Protein AF-0000000085629899 (afdb_homodimer)

Solvent-accessible surface area (backbone atoms only — not comparable to full-atom values): 20876 Å² total; per-residue (Å²): 138,85,82,78,80,80,80,78,80,80,79,79,78,78,77,78,76,77,75,75,74,72,74,75,71,68,70,68,58,67,76,67,66,68,63,71,74,70,63,52,71,62,56,46,39,52,52,51,37,28,61,72,55,69,48,81,68,88,54,55,66,41,53,52,35,16,32,20,36,65,72,52,31,92,77,36,17,58,36,36,19,53,37,8,47,31,40,51,45,33,39,48,41,51,54,50,37,74,76,36,77,78,48,50,43,66,60,51,51,50,55,36,46,57,50,64,33,43,86,54,36,29,19,50,55,17,50,74,61,42,40,42,81,45,42,40,52,28,94,89,48,67,43,71,38,43,68,55,21,20,39,30,43,24,3,45,38,25,30,39,15,67,64,73,72,30,57,55,58,20,25,52,43,47,50,50,51,55,52,68,65,22,70,75,59,52,61,69,74,96,136,86,78,78,78,76,77,76,77,78,79,78,78,78,76,77,76,76,74,74,73,72,72,72,71,69,70,67,57,67,74,66,66,67,63,72,73,70,61,52,70,62,56,46,37,53,52,53,38,29,62,72,56,70,50,83,67,88,52,56,64,42,54,52,35,17,33,19,35,64,72,52,32,91,77,37,14,59,36,36,17,54,37,8,47,30,41,51,45,34,38,49,42,50,54,50,37,73,75,36,78,77,49,49,43,65,60,51,51,51,54,36,46,56,49,65,34,42,88,56,35,30,18,50,56,16,51,75,61,41,40,42,81,45,44,38,52,27,95,89,48,67,41,72,40,43,67,55,22,20,39,30,44,23,3,44,38,26,29,40,15,65,65,72,72,27,57,53,56,21,26,52,44,47,49,49,52,56,52,69,66,21,70,76,62,51,62,69,74,98

Secondary structure (DSSP, 8-state):
----------------------------------------HHHHHHHHHHHHHT---SSHHHHHHHTB-TTT-SS-SHHHHHHHHHHHHHHHHHHHHHH-TT--HHHHHHHHHHHH-IIIIIHHHHHHTTHHHH-B--TTS-TT-HHHHHHHHHHHHHHHHHHHT-HHHHHHHHHHHHHHHTTSSHHHH-/----------------------------------------HHHHHHHHHHHHHT---SSHHHHHHHTB-TTT-SS-SHHHHHHHHHHHHHHHHHHHHHH-TT--HHHHHHHHHHHH-IIIIIHHHHHHTTHHHH-B--TTS-TT-HHHHHHHHHHHHHHHHHHHT-HHHHHHHHHHHHHHHTTSSHHHH-

Structure (mmCIF, N/CA/C/O backbone):
data_AF-0000000085629899-model_v1
#
loop_
_entity.id
_entity.type
_entity.pdbx_description
1 polymer 'RNase III domain-containing protein'
#
loop_
_atom_site.group_PDB
_atom_site.id
_atom_site.type_symbol
_atom_site.label_atom_id
_atom_site.label_alt_id
_atom_site.label_comp_id
_atom_site.label_asym_id
_atom_site.label_entity_id
_atom_site.label_seq_id
_atom_site.pdbx_PDB_ins_code
_atom_site.Cartn_x
_atom_site.Cartn_y
_atom_site.Cartn_z
_atom_site.occupancy
_atom_site.B_iso_or_equiv
_atom_site.auth_seq_id
_atom_site.auth_comp_id
_atom_site.auth_asym_id
_atom_site.auth_atom_id
_atom_site.pdbx_PDB_model_num
ATOM 1 N N . MET A 1 1 ? -44.938 127.75 16.453 1 28.94 1 MET A N 1
ATOM 2 C CA . MET A 1 1 ? -44.156 126.75 17.078 1 28.94 1 MET A CA 1
ATOM 3 C C . MET A 1 1 ? -44.531 125.375 16.516 1 28.94 1 MET A C 1
ATOM 5 O O . MET A 1 1 ? -45.562 124.75 16.906 1 28.94 1 MET A O 1
ATOM 9 N N . ALA A 1 2 ? -44.375 125.188 15.125 1 34 2 ALA A N 1
ATOM 10 C CA . ALA A 1 2 ? -44.688 124.188 14.125 1 34 2 ALA A CA 1
ATOM 11 C C . ALA A 1 2 ? -43.938 122.875 14.398 1 34 2 ALA A C 1
ATOM 13 O O . ALA A 1 2 ? -42.688 122.875 14.445 1 34 2 ALA A O 1
ATOM 14 N N . SER A 1 3 ? -44.531 121.938 15.188 1 32.75 3 SER A N 1
ATOM 15 C CA . SER A 1 3 ? -44.156 120.625 15.734 1 32.75 3 SER A CA 1
ATOM 16 C C . SER A 1 3 ? -43.875 119.625 14.625 1 32.75 3 SER A C 1
ATOM 18 O O . SER A 1 3 ? -44.812 119.25 13.906 1 32.75 3 SER A O 1
ATOM 20 N N . ARG A 1 4 ? -42.719 119.688 13.867 1 34.88 4 ARG A N 1
ATOM 21 C CA . ARG A 1 4 ? -42.25 118.875 12.758 1 34.88 4 ARG A CA 1
ATOM 22 C C . ARG A 1 4 ? -42.062 117.438 13.195 1 34.88 4 ARG A C 1
ATOM 24 O O . ARG A 1 4 ? -41.25 117.125 14.07 1 34.88 4 ARG A O 1
ATOM 31 N N . CYS A 1 5 ? -43.188 116.625 13.281 1 34.66 5 CYS A N 1
ATOM 32 C CA . CYS A 1 5 ? -43.25 115.188 13.625 1 34.66 5 CYS A CA 1
ATOM 33 C C . CYS A 1 5 ? -42.344 114.375 12.695 1 34.66 5 CYS A C 1
ATOM 35 O O . CYS A 1 5 ? -42.531 114.438 11.477 1 34.66 5 CYS A O 1
ATOM 37 N N . PHE A 1 6 ? -41.062 114.125 13.055 1 33.34 6 PHE A N 1
ATOM 38 C CA . PHE A 1 6 ? -40 113.312 12.438 1 33.34 6 PHE A CA 1
ATOM 39 C C . PHE A 1 6 ? -40.438 111.875 12.258 1 33.34 6 PHE A C 1
ATOM 41 O O . PHE A 1 6 ? -40.812 111.188 13.227 1 33.34 6 PHE A O 1
ATOM 48 N N . PHE A 1 7 ? -41.094 111.438 11.117 1 33.59 7 PHE A N 1
ATOM 49 C CA . PHE A 1 7 ? -41.531 110.125 10.688 1 33.59 7 PHE A CA 1
ATOM 50 C C . PHE A 1 7 ? -40.344 109.188 10.562 1 33.59 7 PHE A C 1
ATOM 52 O O . PHE A 1 7 ? -39.438 109.438 9.758 1 33.59 7 PHE A O 1
ATOM 59 N N . PHE A 1 8 ? -39.75 108.625 11.695 1 32.91 8 PHE A N 1
ATOM 60 C CA . PHE A 1 8 ? -38.656 107.688 11.695 1 32.91 8 PHE A CA 1
ATOM 61 C C . PHE A 1 8 ? -39.031 106.375 10.969 1 32.91 8 PHE A C 1
ATOM 63 O O . PHE A 1 8 ? -40 105.75 11.328 1 32.91 8 PHE A O 1
ATOM 70 N N . ILE A 1 9 ? -38.875 106.25 9.625 1 32.91 9 ILE A N 1
ATOM 71 C CA . ILE A 1 9 ? -39.062 105.125 8.766 1 32.91 9 ILE A CA 1
ATOM 72 C C . ILE A 1 9 ? -38.125 104 9.203 1 32.91 9 ILE A C 1
ATOM 74 O O . ILE A 1 9 ? -36.906 104.125 9.172 1 32.91 9 ILE A O 1
ATOM 78 N N . ALA A 1 10 ? -38.469 103.188 10.281 1 31.7 10 ALA A N 1
ATOM 79 C CA . ALA A 1 10 ? -37.688 102 10.766 1 31.7 10 ALA A CA 1
ATOM 80 C C . ALA A 1 10 ? -37.562 100.938 9.68 1 31.7 10 ALA A C 1
ATOM 82 O O . ALA A 1 10 ? -38.594 100.5 9.156 1 31.7 10 ALA A O 1
ATOM 83 N N . LEU A 1 11 ? -36.5 101 8.812 1 32.91 11 LEU A N 1
ATOM 84 C CA . LEU A 1 11 ? -36.094 100 7.797 1 32.91 11 LEU A CA 1
ATOM 85 C C . LEU A 1 11 ? -35.875 98.625 8.406 1 32.91 11 LEU A C 1
ATOM 87 O O . LEU A 1 11 ? -35.031 98.5 9.281 1 32.91 11 LEU A O 1
ATOM 91 N N . PHE A 1 12 ? -36.906 97.75 8.648 1 35.5 12 PHE A N 1
ATOM 92 C CA . PHE A 1 12 ? -36.875 96.375 9.133 1 35.5 12 PHE A CA 1
ATOM 93 C C . PHE A 1 12 ? -36.062 95.5 8.18 1 35.5 12 PHE A C 1
ATOM 95 O O . PHE A 1 12 ? -36.406 95.375 7.016 1 35.5 12 PHE A O 1
ATOM 102 N N . ILE A 1 13 ? -34.688 95.562 8.195 1 33.03 13 ILE A N 1
ATOM 103 C CA . ILE A 1 13 ? -33.812 94.688 7.434 1 33.03 13 ILE A CA 1
ATOM 104 C C . ILE A 1 13 ? -34.062 93.188 7.789 1 33.03 13 ILE A C 1
ATOM 106 O O . ILE A 1 13 ? -33.969 92.812 8.953 1 33.03 13 ILE A O 1
ATOM 110 N N . THR A 1 14 ? -35.031 92.5 7.117 1 36.75 14 THR A N 1
ATOM 111 C CA . THR A 1 14 ? -35.344 91.062 7.227 1 36.75 14 THR A CA 1
ATOM 112 C C . THR A 1 14 ? -34.094 90.25 6.902 1 36.75 14 THR A C 1
ATOM 114 O O . THR A 1 14 ? -33.562 90.312 5.801 1 36.75 14 THR A O 1
ATOM 117 N N . LEU A 1 15 ? -33.156 90.062 7.836 1 33.06 15 LEU A N 1
ATOM 118 C CA . LEU A 1 15 ? -32 89.125 7.688 1 33.06 15 LEU A CA 1
ATOM 119 C C . LEU A 1 15 ? -32.469 87.688 7.359 1 33.06 15 LEU A C 1
ATOM 121 O O . LEU A 1 15 ? -33.188 87.125 8.148 1 33.06 15 LEU A O 1
ATOM 125 N N . VAL A 1 16 ? -32.75 87.375 6.074 1 36.38 16 VAL A N 1
ATOM 126 C CA . VAL A 1 16 ? -33 86 5.605 1 36.38 16 VAL A CA 1
ATOM 127 C C . VAL A 1 16 ? -31.844 85.125 5.969 1 36.38 16 VAL A C 1
ATOM 129 O O . VAL A 1 16 ? -30.719 85.312 5.496 1 36.38 16 VAL A O 1
ATOM 132 N N . VAL A 1 17 ? -31.703 84.625 7.188 1 36.5 17 VAL A N 1
ATOM 133 C CA . VAL A 1 17 ? -30.734 83.562 7.57 1 36.5 17 VAL A CA 1
ATOM 134 C C . VAL A 1 17 ? -30.938 82.312 6.711 1 36.5 17 VAL A C 1
ATOM 136 O O . VAL A 1 17 ? -32.031 81.75 6.727 1 36.5 17 VAL A O 1
ATOM 139 N N . PHE A 1 18 ? -30.391 82.312 5.457 1 37.03 18 PHE A N 1
ATOM 140 C CA . PHE A 1 18 ? -30.281 81.062 4.695 1 37.03 18 PHE A CA 1
ATOM 141 C C . PHE A 1 18 ? -29.594 80 5.523 1 37.03 18 PHE A C 1
ATOM 143 O O . PHE A 1 18 ? -28.438 80.125 5.906 1 37.03 18 PHE A O 1
ATOM 150 N N . SER A 1 19 ? -30.312 79.25 6.43 1 35.75 19 SER A N 1
ATOM 151 C CA . SER A 1 19 ? -29.812 78.062 7.043 1 35.75 19 SER A CA 1
ATOM 152 C C . SER A 1 19 ? -29.406 77 5.984 1 35.75 19 SER A C 1
ATOM 154 O O . SER A 1 19 ? -30.234 76.562 5.188 1 35.75 19 SER A O 1
ATOM 156 N N . SER A 1 20 ? -28.266 77.188 5.301 1 37.03 20 SER A N 1
ATOM 157 C CA . SER A 1 20 ? -27.703 76.062 4.535 1 37.03 20 SER A CA 1
ATOM 158 C C . SER A 1 20 ? -27.656 74.812 5.359 1 37.03 20 SER A C 1
ATOM 160 O O . SER A 1 20 ? -27 74.75 6.402 1 37.03 20 SER A O 1
ATOM 162 N N . SER A 1 21 ? -28.797 74.062 5.473 1 37.06 21 SER A N 1
ATOM 163 C CA . SER A 1 21 ? -28.75 72.688 5.945 1 37.06 21 SER A CA 1
ATOM 164 C C . SER A 1 21 ? -27.688 71.875 5.207 1 37.06 21 SER A C 1
ATOM 166 O O . SER A 1 21 ? -27.797 71.625 3.998 1 37.06 21 SER A O 1
ATOM 168 N N . GLN A 1 22 ? -26.422 72.125 5.473 1 36.84 22 GLN A N 1
ATOM 169 C CA . GLN A 1 22 ? -25.438 71.125 5.012 1 36.84 22 GLN A CA 1
ATOM 170 C C . GLN A 1 22 ? -25.875 69.75 5.336 1 36.84 22 GLN A C 1
ATOM 172 O O . GLN A 1 22 ? -26.141 69.438 6.496 1 36.84 22 GLN A O 1
ATOM 177 N N . GLN A 1 23 ? -26.766 69.125 4.465 1 37.94 23 GLN A N 1
ATOM 178 C CA . GLN A 1 23 ? -26.969 67.688 4.539 1 37.94 23 GLN A CA 1
ATOM 179 C C . GLN A 1 23 ? -25.641 67 4.699 1 37.94 23 GLN A C 1
ATOM 181 O O . GLN A 1 23 ? -24.75 67.125 3.871 1 37.94 23 GLN A O 1
ATOM 186 N N . VAL A 1 24 ? -25.078 66.938 5.898 1 38.44 24 VAL A N 1
ATOM 187 C CA . VAL A 1 24 ? -24.016 65.938 6.152 1 38.44 24 VAL A CA 1
ATOM 188 C C . VAL A 1 24 ? -24.391 64.625 5.496 1 38.44 24 VAL A C 1
ATOM 190 O O . VAL A 1 24 ? -25.344 63.969 5.902 1 38.44 24 VAL A O 1
ATOM 193 N N . THR A 1 25 ? -24.422 64.562 4.121 1 38.5 25 THR A N 1
ATOM 194 C CA . THR A 1 25 ? -24.406 63.219 3.584 1 38.5 25 THR A CA 1
ATOM 195 C C . THR A 1 25 ? -23.375 62.375 4.309 1 38.5 25 THR A C 1
ATOM 197 O O . THR A 1 25 ? -22.172 62.562 4.145 1 38.5 25 THR A O 1
ATOM 200 N N . ALA A 1 26 ? -23.578 62.156 5.641 1 39.25 26 ALA A N 1
ATOM 201 C CA . ALA A 1 26 ? -22.781 61.031 6.156 1 39.25 26 ALA A CA 1
ATOM 202 C C . ALA A 1 26 ? -22.688 59.906 5.133 1 39.25 26 ALA A C 1
ATOM 204 O O . ALA A 1 26 ? -23.688 59.25 4.824 1 39.25 26 ALA A O 1
ATOM 205 N N . ALA A 1 27 ? -21.875 60.156 4.098 1 39.09 27 ALA A N 1
ATOM 206 C CA . ALA A 1 27 ? -21.469 58.969 3.324 1 39.09 27 ALA A CA 1
ATOM 207 C C . ALA A 1 27 ? -21.281 57.75 4.227 1 39.09 27 ALA A C 1
ATOM 209 O O . ALA A 1 27 ? -20.391 57.75 5.074 1 39.09 27 ALA A O 1
ATOM 210 N N . HIS A 1 28 ? -22.344 57.188 4.805 1 38.56 28 HIS A N 1
ATOM 211 C CA . HIS A 1 28 ? -22.125 55.812 5.227 1 38.56 28 HIS A CA 1
ATOM 212 C C . HIS A 1 28 ? -21.266 55.062 4.219 1 38.56 28 HIS A C 1
ATOM 214 O O . HIS A 1 28 ? -21.734 54.719 3.133 1 38.56 28 HIS A O 1
ATOM 220 N N . GLU A 1 29 ? -20.078 55.562 3.943 1 40.69 29 GLU A N 1
ATOM 221 C CA . GLU A 1 29 ? -19.328 54.531 3.238 1 40.69 29 GLU A CA 1
ATOM 222 C C . GLU A 1 29 ? -19.641 53.156 3.801 1 40.69 29 GLU A C 1
ATOM 224 O O . GLU A 1 29 ? -19.625 52.969 5.02 1 40.69 29 GLU A O 1
ATOM 229 N N . PRO A 1 30 ? -20.594 52.469 3.219 1 40.09 30 PRO A N 1
ATOM 230 C CA . PRO A 1 30 ? -20.578 51.125 3.738 1 40.09 30 PRO A CA 1
ATOM 231 C C . PRO A 1 30 ? -19.188 50.688 4.211 1 40.09 30 PRO A C 1
ATOM 233 O O . PRO A 1 30 ? -18.188 51 3.57 1 40.09 30 PRO A O 1
ATOM 236 N N . PHE A 1 31 ? -18.844 51 5.488 1 38.97 31 PHE A N 1
ATOM 237 C CA . PHE A 1 31 ? -17.781 50.094 5.918 1 38.97 31 PHE A CA 1
ATOM 238 C C . PHE A 1 31 ? -17.797 48.812 5.109 1 38.97 31 PHE A C 1
ATOM 240 O O . PHE A 1 31 ? -18.688 47.969 5.27 1 38.97 31 PHE A O 1
ATOM 247 N N . ASP A 1 32 ? -17.75 48.969 3.789 1 41.53 32 ASP A N 1
ATOM 248 C CA . ASP A 1 32 ? -17.344 47.719 3.127 1 41.53 32 ASP A CA 1
ATOM 249 C C . ASP A 1 32 ? -16.453 46.875 4.035 1 41.53 32 ASP A C 1
ATOM 251 O O . ASP A 1 32 ? -15.273 47.188 4.207 1 41.53 32 ASP A O 1
ATOM 255 N N . ARG A 1 33 ? -16.844 46.656 5.188 1 41.62 33 ARG A N 1
ATOM 256 C CA . ARG A 1 33 ? -16.281 45.469 5.828 1 41.62 33 ARG A CA 1
ATOM 257 C C . ARG A 1 33 ? -15.875 44.438 4.793 1 41.62 33 ARG A C 1
ATOM 259 O O . ARG A 1 33 ? -16.656 43.531 4.469 1 41.62 33 ARG A O 1
ATOM 266 N N . ARG A 1 34 ? -15.703 44.719 3.635 1 42.69 34 ARG A N 1
ATOM 267 C CA . ARG A 1 34 ? -14.789 43.719 3.072 1 42.69 34 ARG A CA 1
ATOM 268 C C . ARG A 1 34 ? -13.875 43.156 4.148 1 42.69 34 ARG A C 1
ATOM 270 O O . ARG A 1 34 ? -12.844 43.75 4.473 1 42.69 34 ARG A O 1
ATOM 277 N N . ILE A 1 35 ? -14.273 42.875 5.324 1 43.34 35 ILE A N 1
ATOM 278 C CA . ILE A 1 35 ? -13.617 41.875 6.16 1 43.34 35 ILE A CA 1
ATOM 279 C C . ILE A 1 35 ? -12.719 40.969 5.297 1 43.34 35 ILE A C 1
ATOM 281 O O . ILE A 1 35 ? -13.203 40.188 4.484 1 43.34 35 ILE A O 1
ATOM 285 N N . GLN A 1 36 ? -11.797 41.438 4.582 1 45.44 36 GLN A N 1
ATOM 286 C CA . GLN A 1 36 ? -10.695 40.531 4.223 1 45.44 36 GLN A CA 1
ATOM 287 C C . GLN A 1 36 ? -10.578 39.375 5.215 1 45.44 36 GLN A C 1
ATOM 289 O O . GLN A 1 36 ? -10.078 39.562 6.328 1 45.44 36 GLN A O 1
ATOM 294 N N . LEU A 1 37 ? -11.641 38.75 5.582 1 52.28 37 LEU A N 1
ATOM 295 C CA . LEU A 1 37 ? -11.586 37.531 6.391 1 52.28 37 LEU A CA 1
ATOM 296 C C . LEU A 1 37 ? -10.203 36.906 6.324 1 52.28 37 LEU A C 1
ATOM 298 O O . LEU A 1 37 ? -9.875 36.219 5.348 1 52.28 37 LEU A O 1
ATOM 302 N N . SER A 1 38 ? -9.148 37.531 6.742 1 64.31 38 SER A N 1
ATOM 303 C CA . SER A 1 38 ? -7.812 36.969 6.902 1 64.31 38 SER A CA 1
ATOM 304 C C . SER A 1 38 ? -7.871 35.562 7.469 1 64.31 38 SER A C 1
ATOM 306 O O . SER A 1 38 ? -8.508 35.344 8.5 1 64.31 38 SER A O 1
ATOM 308 N N . LEU A 1 39 ? -7.672 34.656 6.684 1 75.94 39 LEU A N 1
ATOM 309 C CA . LEU A 1 39 ? -7.621 33.25 7.125 1 75.94 39 LEU A CA 1
ATOM 310 C C . LEU A 1 39 ? -6.691 33.094 8.32 1 75.94 39 LEU A C 1
ATOM 312 O O . LEU A 1 39 ? -5.684 33.812 8.422 1 75.94 39 LEU A O 1
ATOM 316 N N . SER A 1 40 ? -7.125 32.438 9.305 1 89.62 40 SER A N 1
ATOM 317 C CA . SER A 1 40 ? -6.234 32.062 10.406 1 89.62 40 SER A CA 1
ATOM 318 C C . SER A 1 40 ? -4.898 31.547 9.883 1 89.62 40 SER A C 1
ATOM 320 O O . SER A 1 40 ? -4.812 31.078 8.742 1 89.62 40 SER A O 1
ATOM 322 N N . PRO A 1 41 ? -3.834 31.781 10.602 1 92.38 41 PRO A N 1
ATOM 323 C CA . PRO A 1 41 ? -2.529 31.266 10.172 1 92.38 41 PRO A CA 1
ATOM 324 C C . PRO A 1 41 ? -2.582 29.797 9.781 1 92.38 41 PRO A C 1
ATOM 326 O O . PRO A 1 41 ? -1.948 29.391 8.805 1 92.38 41 PRO A O 1
ATOM 329 N N . PHE A 1 42 ? -3.322 29.016 10.523 1 95.69 42 PHE A N 1
ATOM 330 C CA . PHE A 1 42 ? -3.445 27.609 10.195 1 95.69 42 PHE A CA 1
ATOM 331 C C . PHE A 1 42 ? -4.137 27.422 8.852 1 95.69 42 PHE A C 1
ATOM 333 O O . PHE A 1 42 ? -3.688 26.625 8.016 1 95.69 42 PHE A O 1
ATOM 340 N N . ALA A 1 43 ? -5.207 28.125 8.555 1 96.12 43 ALA A N 1
ATOM 341 C CA . ALA A 1 43 ? -5.934 28.047 7.289 1 96.12 43 ALA A CA 1
ATOM 342 C C . ALA A 1 43 ? -5.059 28.469 6.121 1 96.12 43 ALA A C 1
ATOM 344 O O . ALA A 1 43 ? -5.098 27.859 5.047 1 96.12 43 ALA A O 1
ATOM 345 N N . SER A 1 44 ? -4.285 29.469 6.406 1 96.81 44 SER A N 1
ATOM 346 C CA . SER A 1 44 ? -3.363 29.922 5.375 1 96.81 44 SER A CA 1
ATOM 347 C C . SER A 1 44 ? -2.281 28.891 5.102 1 96.81 44 SER A C 1
ATOM 349 O O . SER A 1 44 ? -1.86 28.719 3.955 1 96.81 44 SER A O 1
ATOM 351 N N . GLY A 1 45 ? -1.788 28.234 6.145 1 97.69 45 GLY A N 1
ATOM 352 C CA . GLY A 1 45 ? -0.827 27.156 5.996 1 97.69 45 GLY A CA 1
ATOM 353 C C . GLY A 1 45 ? -1.359 25.984 5.184 1 97.69 45 GLY A C 1
ATOM 354 O O . GLY A 1 45 ? -0.646 25.438 4.348 1 97.69 45 GLY A O 1
ATOM 355 N N . LEU A 1 46 ? -2.631 25.688 5.395 1 98.31 46 LEU A N 1
ATOM 356 C CA . LEU A 1 46 ? -3.25 24.609 4.641 1 98.31 46 LEU A CA 1
ATOM 357 C C . LEU A 1 46 ? -3.355 24.969 3.16 1 98.31 46 LEU A C 1
ATOM 359 O O . LEU A 1 46 ? -3.158 24.109 2.295 1 98.31 46 LEU A O 1
ATOM 363 N N . GLU A 1 47 ? -3.674 26.203 2.918 1 97.62 47 GLU A N 1
ATOM 364 C CA . GLU A 1 47 ? -3.748 26.672 1.535 1 97.62 47 GLU A CA 1
ATOM 365 C C . GLU A 1 47 ? -2.385 26.594 0.854 1 97.62 47 GLU A C 1
ATOM 367 O O . GLU A 1 47 ? -2.279 26.156 -0.29 1 97.62 47 GLU A O 1
ATOM 372 N N . ALA A 1 48 ? -1.394 27.031 1.545 1 97.12 48 ALA A N 1
ATOM 373 C CA . ALA A 1 48 ? -0.032 26.984 1.019 1 97.12 48 ALA A CA 1
ATOM 374 C C . ALA A 1 48 ? 0.385 25.547 0.716 1 97.12 48 ALA A C 1
ATOM 376 O O . ALA A 1 48 ? 1.025 25.281 -0.304 1 97.12 48 ALA A O 1
ATOM 377 N N . LEU A 1 49 ? -0.009 24.625 1.549 1 97.75 49 LEU A N 1
ATOM 378 C CA . LEU A 1 49 ? 0.326 23.219 1.35 1 97.75 49 LEU A CA 1
ATOM 379 C C . LEU A 1 49 ? -0.35 22.672 0.097 1 97.75 49 LEU A C 1
ATOM 381 O O . LEU A 1 49 ? 0.268 21.938 -0.675 1 97.75 49 LEU A O 1
ATOM 385 N N . GLN A 1 50 ? -1.618 22.984 -0.045 1 98.31 50 GLN A N 1
ATOM 386 C CA . GLN A 1 50 ? -2.336 22.531 -1.232 1 98.31 50 GLN A CA 1
ATOM 387 C C . GLN A 1 50 ? -1.64 23 -2.508 1 98.31 50 GLN A C 1
ATOM 389 O O . GLN A 1 50 ? -1.512 22.234 -3.467 1 98.31 50 GLN A O 1
ATOM 394 N N . ASN A 1 51 ? -1.148 24.219 -2.447 1 97 51 ASN A N 1
ATOM 395 C CA . ASN A 1 51 ? -0.434 24.766 -3.594 1 97 51 ASN A CA 1
ATOM 396 C C . ASN A 1 51 ? 0.891 24.047 -3.828 1 97 51 ASN A C 1
ATOM 398 O O . ASN A 1 51 ? 1.226 23.719 -4.965 1 97 51 ASN A O 1
ATOM 402 N N . GLN A 1 52 ? 1.628 23.797 -2.807 1 95.75 52 GLN A N 1
ATOM 403 C CA . GLN A 1 52 ? 2.934 23.156 -2.908 1 95.75 52 GLN A CA 1
ATOM 404 C C . GLN A 1 52 ? 2.799 21.703 -3.369 1 95.75 52 GLN A C 1
ATOM 406 O O . GLN A 1 52 ? 3.637 21.203 -4.121 1 95.75 52 GLN A O 1
ATOM 411 N N . ILE A 1 53 ? 1.79 21.031 -2.961 1 96.69 53 ILE A N 1
ATOM 412 C CA . ILE A 1 53 ? 1.549 19.625 -3.285 1 96.69 53 ILE A CA 1
ATOM 413 C C . ILE A 1 53 ? 0.958 19.516 -4.688 1 96.69 53 ILE A C 1
ATOM 415 O O . ILE A 1 53 ? 1.102 18.484 -5.352 1 96.69 53 ILE A O 1
ATOM 419 N N . GLY A 1 54 ? 0.29 20.562 -5.094 1 96.69 54 GLY A N 1
ATOM 420 C CA . GLY A 1 54 ? -0.379 20.547 -6.383 1 96.69 54 GLY A CA 1
ATOM 421 C C . GLY A 1 54 ? -1.691 19.797 -6.367 1 96.69 54 GLY A C 1
ATOM 422 O O . GLY A 1 54 ? -2.01 19.078 -7.316 1 96.69 54 GLY A O 1
ATOM 423 N N . TYR A 1 55 ? -2.365 19.859 -5.258 1 98.44 55 TYR A N 1
ATOM 424 C CA . TYR A 1 55 ? -3.648 19.188 -5.098 1 98.44 55 TYR A CA 1
ATOM 425 C C . TYR A 1 55 ? -4.613 20.031 -4.277 1 98.44 55 TYR A C 1
ATOM 427 O O . TYR A 1 55 ? -4.273 20.484 -3.186 1 98.44 55 TYR A O 1
ATOM 435 N N . SER A 1 56 ? -5.812 20.25 -4.75 1 98.5 56 SER A N 1
ATOM 436 C CA . SER A 1 56 ? -6.852 20.984 -4.035 1 98.5 56 SER A CA 1
ATOM 437 C C . SER A 1 56 ? -7.891 20.047 -3.449 1 98.5 56 SER A C 1
ATOM 439 O O . SER A 1 56 ? -8.602 19.359 -4.188 1 98.5 56 SER A O 1
ATOM 441 N N . PHE A 1 57 ? -8.008 20.109 -2.188 1 98.69 57 PHE A N 1
ATOM 442 C CA . PHE A 1 57 ? -8.914 19.203 -1.494 1 98.69 57 PHE A CA 1
ATOM 443 C C . PHE A 1 57 ? -10.359 19.641 -1.676 1 98.69 57 PHE A C 1
ATOM 445 O O . PHE A 1 57 ? -10.68 20.828 -1.537 1 98.69 57 PHE A O 1
ATOM 452 N N . GLN A 1 58 ? -11.203 18.672 -1.978 1 98.44 58 GLN A N 1
ATOM 453 C CA . GLN A 1 58 ? -12.641 18.906 -1.916 1 98.44 58 GLN A CA 1
ATOM 454 C C . GLN A 1 58 ? -13.117 19.062 -0.471 1 98.44 58 GLN A C 1
ATOM 456 O O . GLN A 1 58 ? -13.953 19.906 -0.169 1 98.44 58 GLN A O 1
ATOM 461 N N . LYS A 1 59 ? -12.602 18.219 0.406 1 98.12 59 LYS A N 1
ATOM 462 C CA . LYS A 1 59 ? -12.828 18.266 1.848 1 98.12 59 LYS A CA 1
ATOM 463 C C . LYS A 1 59 ? -11.555 18.656 2.594 1 98.12 59 LYS A C 1
ATOM 465 O O . LYS A 1 59 ? -10.812 17.781 3.051 1 98.12 59 LYS A O 1
ATOM 470 N N . VAL A 1 60 ? -11.453 19.906 2.83 1 98.25 60 VAL A N 1
ATOM 471 C CA . VAL A 1 60 ? -10.234 20.422 3.432 1 98.25 60 VAL A CA 1
ATOM 472 C C . VAL A 1 60 ? -10.055 19.828 4.828 1 98.25 60 VAL A C 1
ATOM 474 O O . VAL A 1 60 ? -8.93 19.766 5.348 1 98.25 60 VAL A O 1
ATOM 477 N N . GLY A 1 61 ? -11.148 19.328 5.434 1 98.38 61 GLY A N 1
ATOM 478 C CA . GLY A 1 61 ? -11.094 18.688 6.738 1 98.38 61 GLY A CA 1
ATOM 479 C C . GLY A 1 61 ? -10.141 17.5 6.785 1 98.38 61 GLY A C 1
ATOM 480 O O . GLY A 1 61 ? -9.555 17.203 7.828 1 98.38 61 GLY A O 1
ATOM 481 N N . LEU A 1 62 ? -10.008 16.812 5.641 1 98.81 62 LEU A N 1
ATOM 482 C CA . LEU A 1 62 ? -9.078 15.688 5.566 1 98.81 62 LEU A CA 1
ATOM 483 C C . LEU A 1 62 ? -7.637 16.172 5.676 1 98.81 62 LEU A C 1
ATOM 485 O O . LEU A 1 62 ? -6.812 15.523 6.332 1 98.81 62 LEU A O 1
ATOM 489 N N . LEU A 1 63 ? -7.336 17.297 5.012 1 98.88 63 LEU A N 1
ATOM 490 C CA . LEU A 1 63 ? -6 17.875 5.141 1 98.88 63 LEU A CA 1
ATOM 491 C C . LEU A 1 63 ? -5.762 18.391 6.555 1 98.88 63 LEU A C 1
ATOM 493 O O . LEU A 1 63 ? -4.664 18.25 7.094 1 98.88 63 LEU A O 1
ATOM 497 N N . ARG A 1 64 ? -6.777 18.984 7.145 1 98.69 64 ARG A N 1
ATOM 498 C CA . ARG A 1 64 ? -6.688 19.422 8.531 1 98.69 64 ARG A CA 1
ATOM 499 C C . ARG A 1 64 ? -6.344 18.25 9.453 1 98.69 64 ARG A C 1
ATOM 501 O O . ARG A 1 64 ? -5.484 18.375 10.328 1 98.69 64 ARG A O 1
ATOM 508 N N . LEU A 1 65 ? -7.043 17.141 9.227 1 98.81 65 LEU A N 1
ATOM 509 C CA . LEU A 1 65 ? -6.781 15.945 10.016 1 98.81 65 LEU A CA 1
ATOM 510 C C . LEU A 1 65 ? -5.355 15.453 9.805 1 98.81 65 LEU A C 1
ATOM 512 O O . LEU A 1 65 ? -4.668 15.094 10.766 1 98.81 65 LEU A O 1
ATOM 516 N N . ALA A 1 66 ? -4.898 15.453 8.586 1 98.88 66 ALA A N 1
ATOM 517 C CA . ALA A 1 66 ? -3.541 15.031 8.25 1 98.88 66 ALA A CA 1
ATOM 518 C C . ALA A 1 66 ? -2.506 15.906 8.953 1 98.88 66 ALA A C 1
ATOM 520 O O . ALA A 1 66 ? -1.407 15.445 9.266 1 98.88 66 ALA A O 1
ATOM 521 N N . MET A 1 67 ? -2.883 17.141 9.227 1 98.88 67 MET A N 1
ATOM 522 C CA . MET A 1 67 ? -1.97 18.094 9.836 1 98.88 67 MET A CA 1
ATOM 523 C C . MET A 1 67 ? -2.219 18.203 11.336 1 98.88 67 MET A C 1
ATOM 525 O O . MET A 1 67 ? -1.891 19.234 11.953 1 98.88 67 MET A O 1
ATOM 529 N N . THR A 1 68 ? -2.744 17.203 11.867 1 98.88 68 THR A N 1
ATOM 530 C CA . THR A 1 68 ? -2.994 17.203 13.305 1 98.88 68 THR A CA 1
ATOM 531 C C . THR A 1 68 ? -2.275 16.031 13.977 1 98.88 68 THR A C 1
ATOM 533 O O . THR A 1 68 ? -2.625 14.875 13.75 1 98.88 68 THR A O 1
ATOM 536 N N . HIS A 1 69 ? -1.289 16.328 14.742 1 98.75 69 HIS A N 1
ATOM 537 C CA . HIS A 1 69 ? -0.514 15.328 15.469 1 98.75 69 HIS A CA 1
ATOM 538 C C . HIS A 1 69 ? -1.249 14.852 16.719 1 98.75 69 HIS A C 1
ATOM 540 O O . HIS A 1 69 ? -2.061 15.594 17.281 1 98.75 69 HIS A O 1
ATOM 546 N N . SER A 1 70 ? -0.888 13.688 17.156 1 98.25 70 SER A N 1
ATOM 547 C CA . SER A 1 70 ? -1.58 13.07 18.297 1 98.25 70 SER A CA 1
ATOM 548 C C . SER A 1 70 ? -1.319 13.844 19.578 1 98.25 70 SER A C 1
ATOM 550 O O . SER A 1 70 ? -2.094 13.742 20.531 1 98.25 70 SER A O 1
ATOM 552 N N . SER A 1 71 ? -0.232 14.609 19.719 1 98.44 71 SER A N 1
ATOM 553 C CA . SER A 1 71 ? 0.028 15.43 20.891 1 98.44 71 SER A CA 1
ATOM 554 C C . SER A 1 71 ? -0.972 16.578 21 1 98.44 71 SER A C 1
ATOM 556 O O . SER A 1 71 ? -1.145 17.172 22.062 1 98.44 71 SER A O 1
ATOM 558 N N . TYR A 1 72 ? -1.577 16.938 19.875 1 98.44 72 TYR A N 1
ATOM 559 C CA . TYR A 1 72 ? -2.486 18.078 19.812 1 98.44 72 TYR A CA 1
ATOM 560 C C . TYR A 1 72 ? -3.92 17.656 20.109 1 98.44 72 TYR A C 1
ATOM 562 O O . TYR A 1 72 ? -4.664 18.375 20.781 1 98.44 72 TYR A O 1
ATOM 570 N N . SER A 1 73 ? -4.297 16.516 19.578 1 97.69 73 SER A N 1
ATOM 571 C CA . SER A 1 73 ? -5.684 16.078 19.688 1 97.69 73 SER A CA 1
ATOM 572 C C . SER A 1 73 ? -5.785 14.555 19.656 1 97.69 73 SER A C 1
ATOM 574 O O . SER A 1 73 ? -4.93 13.883 19.062 1 97.69 73 SER A O 1
ATOM 576 N N . LEU A 1 74 ? -6.918 14.023 20.188 1 95.88 74 LEU A N 1
ATOM 577 C CA . LEU A 1 74 ? -7.219 12.602 20.078 1 95.88 74 LEU A CA 1
ATOM 578 C C . LEU A 1 74 ? -7.566 12.234 18.641 1 95.88 74 LEU A C 1
ATOM 580 O O . LEU A 1 74 ? -7.223 11.148 18.172 1 95.88 74 LEU A O 1
ATOM 584 N N . GLU A 1 75 ? -8.344 13.133 18.062 1 96.75 75 GLU A N 1
ATOM 585 C CA . GLU A 1 75 ? -8.547 13.008 16.625 1 96.75 75 GLU A CA 1
ATOM 586 C C . GLU A 1 75 ? -7.328 13.5 15.852 1 96.75 75 GLU A C 1
ATOM 588 O O . GLU A 1 75 ? -7.074 14.703 15.789 1 96.75 75 GLU A O 1
ATOM 593 N N . ASN A 1 76 ? -6.562 12.594 15.359 1 98.69 76 ASN A N 1
ATOM 594 C CA . ASN A 1 76 ? -5.25 12.938 14.828 1 98.69 76 ASN A CA 1
ATOM 595 C C . ASN A 1 76 ? -4.93 12.148 13.562 1 98.69 76 ASN A C 1
ATOM 597 O O . ASN A 1 76 ? -5.773 11.406 13.062 1 98.69 76 ASN A O 1
ATOM 601 N N . ASN A 1 77 ? -3.701 12.266 13.086 1 98.75 77 ASN A N 1
ATOM 602 C CA . ASN A 1 77 ? -3.383 11.805 11.742 1 98.75 77 ASN A CA 1
ATOM 603 C C . ASN A 1 77 ? -2.742 10.422 11.758 1 98.75 77 ASN A C 1
ATOM 605 O O . ASN A 1 77 ? -2.273 9.938 10.719 1 98.75 77 ASN A O 1
ATOM 609 N N . ASN A 1 78 ? -2.787 9.688 12.844 1 98.75 78 ASN A N 1
ATOM 610 C CA . ASN A 1 78 ? -2.027 8.453 12.953 1 98.75 78 ASN A CA 1
ATOM 611 C C . ASN A 1 78 ? -2.566 7.375 12.016 1 98.75 78 ASN A C 1
ATOM 613 O O . ASN A 1 78 ? -1.795 6.691 11.344 1 98.75 78 ASN A O 1
ATOM 617 N N . ALA A 1 79 ? -3.852 7.234 11.977 1 98.81 79 ALA A N 1
ATOM 618 C CA . ALA A 1 79 ? -4.434 6.223 11.094 1 98.81 79 ALA A CA 1
ATOM 619 C C . ALA A 1 79 ? -4.211 6.578 9.625 1 98.81 79 ALA A C 1
ATOM 621 O O . ALA A 1 79 ? -3.885 5.711 8.812 1 98.81 79 ALA A O 1
ATOM 622 N N . LEU A 1 80 ? -4.359 7.824 9.305 1 98.88 80 LEU A N 1
ATOM 623 C CA . LEU A 1 80 ? -4.07 8.273 7.945 1 98.88 80 LEU A 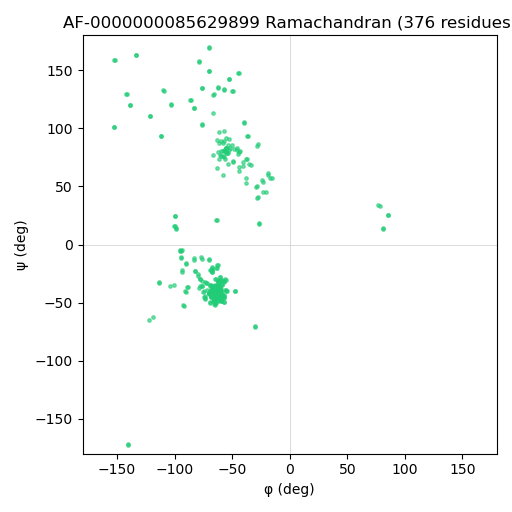CA 1
ATOM 624 C C . LEU A 1 80 ? -2.611 8.016 7.586 1 98.88 80 LEU A C 1
ATOM 626 O O . LEU A 1 80 ? -2.301 7.648 6.453 1 98.88 80 LEU A O 1
ATOM 630 N N . SER A 1 81 ? -1.743 8.234 8.562 1 98.62 81 SER A N 1
ATOM 631 C CA . SER A 1 81 ? -0.319 8.016 8.328 1 98.62 81 SER A CA 1
ATOM 632 C C . SER A 1 81 ? -0.036 6.57 7.949 1 98.62 81 SER A C 1
ATOM 634 O O . SER A 1 81 ? 0.819 6.301 7.102 1 98.62 81 SER A O 1
ATOM 636 N N . ILE A 1 82 ? -0.745 5.684 8.516 1 98.56 82 ILE A N 1
ATOM 637 C CA . ILE A 1 82 ? -0.591 4.273 8.18 1 98.56 82 ILE A CA 1
ATOM 638 C C . ILE A 1 82 ? -0.98 4.035 6.727 1 98.56 82 ILE A C 1
ATOM 640 O O . ILE A 1 82 ? -0.214 3.447 5.961 1 98.56 82 ILE A O 1
ATOM 644 N N . LEU A 1 83 ? -2.156 4.527 6.367 1 98.69 83 LEU A N 1
ATOM 645 C CA . LEU A 1 83 ? -2.574 4.391 4.977 1 98.69 83 LEU A CA 1
ATOM 646 C C . LEU A 1 83 ? -1.592 5.094 4.047 1 98.69 83 LEU A C 1
ATOM 648 O O . LEU A 1 83 ? -1.254 4.57 2.982 1 98.69 83 LEU A O 1
ATOM 652 N N . GLY A 1 84 ? -1.146 6.223 4.441 1 98.56 84 GLY A N 1
ATOM 653 C CA . GLY A 1 84 ? -0.226 6.988 3.613 1 98.56 84 GLY A CA 1
ATOM 654 C C . GLY A 1 84 ? 1.082 6.266 3.354 1 98.56 84 GLY A C 1
ATOM 655 O O . GLY A 1 84 ? 1.64 6.355 2.256 1 98.56 84 GLY A O 1
ATOM 656 N N . ALA A 1 85 ? 1.563 5.594 4.367 1 97.62 85 ALA A N 1
ATOM 657 C CA . ALA A 1 85 ? 2.771 4.793 4.18 1 97.62 85 ALA A CA 1
ATOM 658 C C . ALA A 1 85 ? 2.557 3.713 3.125 1 97.62 85 ALA A C 1
ATOM 660 O O . ALA A 1 85 ? 3.412 3.5 2.264 1 97.62 85 ALA A O 1
ATOM 661 N N . ASN A 1 86 ? 1.434 3.111 3.201 1 98.12 86 ASN A N 1
ATOM 662 C CA . ASN A 1 86 ? 1.104 2.094 2.209 1 98.12 86 ASN A CA 1
ATOM 663 C C . ASN A 1 86 ? 1.001 2.689 0.808 1 98.12 86 ASN A C 1
ATOM 665 O O . ASN A 1 86 ? 1.477 2.094 -0.16 1 98.12 86 ASN A O 1
ATOM 669 N N . VAL A 1 87 ? 0.383 3.832 0.715 1 98.44 87 VAL A N 1
ATOM 670 C CA . VAL A 1 87 ? 0.22 4.504 -0.568 1 98.44 87 VAL A CA 1
ATOM 671 C C . VAL A 1 87 ? 1.59 4.801 -1.176 1 98.44 87 VAL A C 1
ATOM 673 O O . VAL A 1 87 ? 1.821 4.539 -2.357 1 98.44 87 VAL A O 1
ATOM 676 N N . ILE A 1 88 ? 2.469 5.285 -0.381 1 97.31 88 ILE A N 1
ATOM 677 C CA . ILE A 1 88 ? 3.807 5.648 -0.835 1 97.31 88 ILE A CA 1
ATOM 678 C C . ILE A 1 88 ? 4.566 4.398 -1.271 1 97.31 88 ILE A C 1
ATOM 680 O O . ILE A 1 88 ? 5.121 4.355 -2.369 1 97.31 88 ILE A O 1
ATOM 684 N N . ASP A 1 89 ? 4.535 3.377 -0.462 1 98 89 ASP A N 1
ATOM 685 C CA . ASP A 1 89 ? 5.219 2.129 -0.79 1 98 89 ASP A CA 1
ATOM 686 C C . ASP A 1 89 ? 4.684 1.533 -2.09 1 98 89 ASP A C 1
ATOM 688 O O . ASP A 1 89 ? 5.453 1.054 -2.924 1 98 89 ASP A O 1
ATOM 692 N N . THR A 1 90 ? 3.412 1.61 -2.23 1 98.56 90 THR A N 1
ATOM 693 C CA . THR A 1 90 ? 2.76 1.071 -3.42 1 98.56 90 THR A CA 1
ATOM 694 C C . THR A 1 90 ? 3.182 1.845 -4.664 1 98.56 90 THR A C 1
ATOM 696 O O . THR A 1 90 ? 3.514 1.247 -5.691 1 98.56 90 THR A O 1
ATOM 699 N N . ALA A 1 91 ? 3.182 3.129 -4.555 1 97.69 91 ALA A N 1
ATOM 700 C CA . ALA A 1 91 ? 3.543 3.969 -5.691 1 97.69 91 ALA A CA 1
ATOM 701 C C . ALA A 1 91 ? 4.977 3.699 -6.141 1 97.69 91 ALA A C 1
ATOM 703 O O . ALA A 1 91 ? 5.25 3.588 -7.336 1 97.69 91 ALA A O 1
ATOM 704 N N . VAL A 1 92 ? 5.855 3.588 -5.203 1 97.25 92 VAL A N 1
ATOM 705 C CA . VAL A 1 92 ? 7.258 3.328 -5.508 1 97.25 92 VAL A CA 1
ATOM 706 C C . VAL A 1 92 ? 7.402 1.947 -6.145 1 97.25 92 VAL A C 1
ATOM 708 O O . VAL A 1 92 ? 8.117 1.784 -7.133 1 97.25 92 VAL A O 1
ATOM 711 N N . ALA A 1 93 ? 6.742 0.979 -5.594 1 98.62 93 ALA A N 1
ATOM 712 C CA . ALA A 1 93 ? 6.805 -0.384 -6.117 1 98.62 93 ALA A CA 1
ATOM 713 C C . ALA A 1 93 ? 6.266 -0.451 -7.543 1 98.62 93 ALA A C 1
ATOM 715 O O . ALA A 1 93 ? 6.883 -1.067 -8.414 1 98.62 93 ALA A O 1
ATOM 716 N N . VAL A 1 94 ? 5.125 0.187 -7.762 1 98.62 94 VAL A N 1
ATOM 717 C CA . VAL A 1 94 ? 4.52 0.199 -9.086 1 98.62 94 VAL A CA 1
ATOM 718 C C . VAL A 1 94 ? 5.48 0.833 -10.094 1 98.62 94 VAL A C 1
ATOM 720 O O . VAL A 1 94 ? 5.711 0.285 -11.172 1 98.62 94 VAL A O 1
ATOM 723 N N . GLN A 1 95 ? 5.996 1.921 -9.711 1 97.44 95 GLN A N 1
ATOM 724 C CA . GLN A 1 95 ? 6.926 2.611 -10.602 1 97.44 95 GLN A CA 1
ATOM 725 C C . GLN A 1 95 ? 8.133 1.736 -10.922 1 97.44 95 GLN A C 1
ATOM 727 O O . GLN A 1 95 ? 8.57 1.671 -12.078 1 97.44 95 GLN A O 1
ATOM 732 N N . SER A 1 96 ? 8.695 1.09 -9.945 1 98 96 SER A N 1
ATOM 733 C CA . SER A 1 96 ? 9.859 0.235 -10.117 1 98 96 SER A CA 1
ATOM 734 C C . SER A 1 96 ? 9.547 -0.952 -11.023 1 98 96 SER A C 1
ATOM 736 O O . SER A 1 96 ? 10.312 -1.258 -11.945 1 98 96 SER A O 1
ATOM 738 N N . LEU A 1 97 ? 8.43 -1.579 -10.844 1 98.5 97 LEU A N 1
ATOM 739 C CA . LEU A 1 97 ? 8.047 -2.766 -11.602 1 98.5 97 LEU A CA 1
ATOM 740 C C . LEU A 1 97 ? 7.668 -2.4 -13.031 1 98.5 97 LEU A C 1
ATOM 742 O O . LEU A 1 97 ? 7.875 -3.191 -13.953 1 98.5 97 LEU A O 1
ATOM 746 N N . ARG A 1 98 ? 7.105 -1.233 -13.188 1 97.5 98 ARG A N 1
ATOM 747 C CA . ARG A 1 98 ? 6.816 -0.752 -14.531 1 97.5 98 ARG A CA 1
ATOM 748 C C . ARG A 1 98 ? 8.102 -0.588 -15.344 1 97.5 98 ARG A C 1
ATOM 750 O O . ARG A 1 98 ? 8.117 -0.837 -16.547 1 97.5 98 ARG A O 1
ATOM 757 N N . GLY A 1 99 ? 9.109 -0.18 -14.664 1 96.5 99 GLY A N 1
ATOM 758 C CA . GLY A 1 99 ? 10.398 -0.008 -15.32 1 96.5 99 GLY A CA 1
ATOM 759 C C . GLY A 1 99 ? 11.109 -1.32 -15.586 1 96.5 99 GLY A C 1
ATOM 760 O O . GLY A 1 99 ? 11.828 -1.451 -16.578 1 96.5 99 GLY A O 1
ATOM 761 N N . ASP A 1 100 ? 10.969 -2.275 -14.672 1 97.81 100 ASP A N 1
ATOM 762 C CA . ASP A 1 100 ? 11.602 -3.592 -14.742 1 97.81 100 ASP A CA 1
ATOM 763 C C . ASP A 1 100 ? 10.781 -4.629 -13.984 1 97.81 100 ASP A C 1
ATOM 765 O O . ASP A 1 100 ? 10.977 -4.832 -12.781 1 97.81 100 ASP A O 1
ATOM 769 N N . ILE A 1 101 ? 10.031 -5.406 -14.703 1 97.56 101 ILE A N 1
ATOM 770 C CA . ILE A 1 101 ? 9.102 -6.352 -14.094 1 97.56 101 ILE A CA 1
ATOM 771 C C . ILE A 1 101 ? 9.875 -7.461 -13.391 1 97.56 101 ILE A C 1
ATOM 773 O O . ILE A 1 101 ? 9.352 -8.109 -12.484 1 97.56 101 ILE A O 1
ATOM 777 N N . ASP A 1 102 ? 11.109 -7.645 -13.805 1 95.81 102 ASP A N 1
ATOM 778 C CA . ASP A 1 102 ? 11.922 -8.727 -13.258 1 95.81 102 ASP A CA 1
ATOM 779 C C . ASP A 1 102 ? 12.883 -8.211 -12.188 1 95.81 102 ASP A C 1
ATOM 781 O O . ASP A 1 102 ? 13.844 -8.898 -11.82 1 95.81 102 ASP A O 1
ATOM 785 N N . ILE A 1 103 ? 12.625 -7.027 -11.711 1 97.81 103 ILE A N 1
ATOM 786 C CA . ILE A 1 103 ? 13.453 -6.473 -10.641 1 97.81 103 ILE A CA 1
ATOM 787 C C . ILE A 1 103 ? 13.523 -7.465 -9.484 1 97.81 103 ILE A C 1
ATOM 789 O O . ILE A 1 103 ? 12.539 -8.133 -9.164 1 97.81 103 ILE A O 1
ATOM 793 N N . SER A 1 104 ? 14.688 -7.551 -8.852 1 97.94 104 SER A N 1
ATOM 794 C CA . SER A 1 104 ? 14.805 -8.453 -7.707 1 97.94 104 SER A CA 1
ATOM 795 C C . SER A 1 104 ? 14.016 -7.93 -6.512 1 97.94 104 SER A C 1
ATOM 797 O O . SER A 1 104 ? 13.875 -6.719 -6.336 1 97.94 104 SER A O 1
ATOM 799 N N . SER A 1 105 ? 13.516 -8.836 -5.688 1 98.38 105 SER A N 1
ATOM 800 C CA . SER A 1 105 ? 12.812 -8.43 -4.477 1 98.38 105 SER A CA 1
ATOM 801 C C . SER A 1 105 ? 13.703 -7.594 -3.568 1 98.38 105 SER A C 1
ATOM 803 O O . SER A 1 105 ? 13.234 -6.656 -2.918 1 98.38 105 SER A O 1
ATOM 805 N N . LYS A 1 106 ? 14.953 -7.891 -3.551 1 97.94 106 LYS A N 1
ATOM 806 C CA . LYS A 1 106 ? 15.906 -7.145 -2.73 1 97.94 106 LYS A CA 1
ATOM 807 C C . LYS A 1 106 ? 16.031 -5.699 -3.209 1 97.94 106 LYS A C 1
ATOM 809 O O . LYS A 1 106 ? 15.922 -4.766 -2.41 1 97.94 106 LYS A O 1
ATOM 814 N N . THR A 1 107 ? 16.281 -5.543 -4.473 1 97.94 107 THR A N 1
ATOM 815 C CA . THR A 1 107 ? 16.422 -4.207 -5.031 1 97.94 107 THR A CA 1
ATOM 816 C C . THR A 1 107 ? 15.141 -3.406 -4.852 1 97.94 107 THR A C 1
ATOM 818 O O . THR A 1 107 ? 15.18 -2.221 -4.512 1 97.94 107 THR A O 1
ATOM 821 N N . LEU A 1 108 ? 14.023 -4.051 -5.047 1 98.38 108 LEU A N 1
ATOM 822 C CA . LEU A 1 108 ? 12.734 -3.387 -4.871 1 98.38 108 LEU A CA 1
ATOM 823 C C . LEU A 1 108 ? 12.555 -2.928 -3.428 1 98.38 108 LEU A C 1
ATOM 825 O O . LEU A 1 108 ? 12.203 -1.772 -3.18 1 98.38 108 LEU A O 1
ATOM 829 N N . SER A 1 109 ? 12.812 -3.795 -2.51 1 98.06 109 SER A N 1
ATOM 830 C CA . SER A 1 109 ? 12.68 -3.463 -1.095 1 98.06 109 SER A CA 1
ATOM 831 C C . SER A 1 109 ? 13.609 -2.32 -0.705 1 98.06 109 SER A C 1
ATOM 833 O O . SER A 1 109 ? 13.227 -1.441 0.072 1 98.06 109 SER A O 1
ATOM 835 N N . ASP A 1 110 ? 14.781 -2.355 -1.231 1 96.5 110 ASP A N 1
ATOM 836 C CA . ASP A 1 110 ? 15.75 -1.292 -0.958 1 96.5 110 ASP A CA 1
ATOM 837 C C . ASP A 1 110 ? 15.234 0.054 -1.468 1 96.5 110 ASP A C 1
ATOM 839 O O . ASP A 1 110 ? 15.375 1.073 -0.788 1 96.5 110 ASP A O 1
ATOM 843 N N . ARG A 1 111 ? 14.664 0.066 -2.613 1 94.69 111 ARG A N 1
ATOM 844 C CA . ARG A 1 111 ? 14.141 1.3 -3.193 1 94.69 111 ARG A CA 1
ATOM 845 C C . ARG A 1 111 ? 12.977 1.844 -2.369 1 94.69 111 ARG A C 1
ATOM 847 O O . ARG A 1 111 ? 12.914 3.045 -2.1 1 94.69 111 ARG A O 1
ATOM 854 N N . ILE A 1 112 ? 12.102 0.964 -1.965 1 96.25 112 ILE A N 1
ATOM 855 C CA . ILE A 1 112 ? 10.961 1.366 -1.142 1 96.25 112 ILE A CA 1
ATOM 856 C C . ILE A 1 112 ? 11.461 1.938 0.183 1 96.25 112 ILE A C 1
ATOM 858 O O . ILE A 1 112 ? 11.047 3.021 0.595 1 96.25 112 ILE A O 1
ATOM 862 N N . ALA A 1 113 ? 12.375 1.283 0.789 1 94.69 113 ALA A N 1
ATOM 863 C CA . ALA A 1 113 ? 12.922 1.697 2.08 1 94.69 113 ALA A CA 1
ATOM 864 C C . ALA A 1 113 ? 13.586 3.066 1.98 1 94.69 113 ALA A C 1
ATOM 866 O O . ALA A 1 113 ? 13.469 3.889 2.893 1 94.69 113 ALA A O 1
ATOM 867 N N . LYS A 1 114 ? 14.266 3.275 0.962 1 90.81 114 LYS A N 1
ATOM 868 C CA . LYS A 1 114 ? 14.969 4.539 0.765 1 90.81 114 LYS A CA 1
ATOM 869 C C . LYS A 1 114 ? 13.984 5.707 0.701 1 90.81 114 LYS A C 1
ATOM 871 O O . LYS A 1 114 ? 14.289 6.805 1.177 1 90.81 114 LYS A O 1
ATOM 876 N N . VAL A 1 115 ? 12.836 5.414 0.201 1 88.56 115 VAL A N 1
ATOM 877 C CA . VAL A 1 115 ? 11.859 6.477 0.003 1 88.56 115 VAL A CA 1
ATOM 878 C C . VAL A 1 115 ? 11.016 6.645 1.266 1 88.56 115 VAL A C 1
ATOM 880 O O . VAL A 1 115 ? 10.648 7.766 1.632 1 88.56 115 VAL A O 1
ATOM 883 N N . SER A 1 116 ? 10.711 5.543 1.947 1 84.12 116 SER A N 1
ATOM 884 C CA . SER A 1 116 ? 9.742 5.566 3.043 1 84.12 116 SER A CA 1
ATOM 885 C C . SER A 1 116 ? 10.445 5.734 4.387 1 84.12 116 SER A C 1
ATOM 887 O O . SER A 1 116 ? 9.797 6.016 5.398 1 84.12 116 SER A O 1
ATOM 889 N N . ASN A 1 117 ? 11.68 5.629 4.457 1 77.94 117 ASN A N 1
ATOM 890 C CA . ASN A 1 117 ? 12.391 5.73 5.727 1 77.94 117 ASN A CA 1
ATOM 891 C C . ASN A 1 117 ? 12.281 7.133 6.32 1 77.94 117 ASN A C 1
ATOM 893 O O . ASN A 1 117 ? 12.594 8.117 5.652 1 77.94 117 ASN A O 1
ATOM 897 N N . VAL A 1 118 ? 11.906 7.203 7.574 1 64.88 118 VAL A N 1
ATOM 898 C CA . VAL A 1 118 ? 11.555 8.406 8.32 1 64.88 118 VAL A CA 1
ATOM 899 C C . VAL A 1 118 ? 12.742 9.359 8.367 1 64.88 118 VAL A C 1
ATOM 901 O O . VAL A 1 118 ? 12.586 10.57 8.219 1 64.88 118 VAL A O 1
ATOM 904 N N . ASP A 1 119 ? 13.805 8.773 8.617 1 65.19 119 ASP A N 1
ATOM 905 C CA . ASP A 1 119 ? 14.945 9.641 8.898 1 65.19 119 ASP A CA 1
ATOM 906 C C . ASP A 1 119 ? 15.508 10.234 7.609 1 65.19 119 ASP A C 1
ATOM 908 O O . ASP A 1 119 ? 16.141 11.289 7.633 1 65.19 119 ASP A O 1
ATOM 912 N N . ASN A 1 120 ? 15.102 9.789 6.555 1 73.69 120 ASN A N 1
ATOM 913 C CA . ASN A 1 120 ? 15.852 10.25 5.395 1 73.69 120 ASN A CA 1
ATOM 914 C C . ASN A 1 120 ? 14.945 10.953 4.383 1 73.69 120 ASN A C 1
ATOM 916 O O . ASN A 1 120 ? 14.805 12.172 4.41 1 73.69 120 ASN A O 1
ATOM 920 N N . SER A 1 121 ? 14.062 10.258 3.828 1 80.56 121 SER A N 1
ATOM 921 C CA . SER A 1 121 ? 13.445 10.797 2.617 1 80.56 121 SER A CA 1
ATOM 922 C C . SER A 1 121 ? 12.086 11.414 2.914 1 80.56 121 SER A C 1
ATOM 924 O O . SER A 1 121 ? 11.812 12.539 2.494 1 80.56 121 SER A O 1
ATOM 926 N N . CYS A 1 122 ? 11.352 10.844 3.857 1 89.5 122 CYS A N 1
ATOM 927 C CA . CYS A 1 122 ? 9.992 11.312 4.125 1 89.5 122 CYS A CA 1
ATOM 928 C C . CYS A 1 122 ? 10.016 12.641 4.867 1 89.5 122 CYS A C 1
ATOM 930 O O . CYS A 1 122 ? 9.281 13.57 4.504 1 89.5 122 CYS A O 1
ATOM 932 N N . ALA A 1 123 ? 10.859 12.766 5.891 1 92 123 ALA A N 1
ATOM 933 C CA . ALA A 1 123 ? 10.969 14 6.66 1 92 123 ALA A CA 1
ATOM 934 C C . ALA A 1 123 ? 11.562 15.125 5.816 1 92 123 ALA A C 1
ATOM 936 O O . ALA A 1 123 ? 11.164 16.281 5.945 1 92 123 ALA A O 1
ATOM 937 N N . VAL A 1 124 ? 12.477 14.812 4.945 1 91.25 124 VAL A N 1
ATOM 938 C CA . VAL A 1 124 ? 13.109 15.797 4.074 1 91.25 124 VAL A CA 1
ATOM 939 C C . VAL A 1 124 ? 12.078 16.359 3.098 1 91.25 124 VAL A C 1
ATOM 941 O O . VAL A 1 124 ? 11.953 17.578 2.949 1 91.25 124 VAL A O 1
ATOM 944 N N . ASP A 1 125 ? 11.344 15.5 2.48 1 93.12 125 ASP A N 1
ATOM 945 C CA . ASP A 1 125 ? 10.281 15.93 1.578 1 93.12 125 ASP A CA 1
ATOM 946 C C . ASP A 1 125 ? 9.234 16.766 2.316 1 93.12 125 ASP A C 1
ATOM 948 O O . ASP A 1 125 ? 8.766 17.781 1.804 1 93.12 125 ASP A O 1
ATOM 952 N N . GLY A 1 126 ? 8.867 16.297 3.521 1 95.69 126 GLY A N 1
ATOM 953 C CA . GLY A 1 126 ? 7.887 17.031 4.316 1 95.69 126 GLY A CA 1
ATOM 954 C C . GLY A 1 126 ? 8.344 18.422 4.707 1 95.69 126 GLY A C 1
ATOM 955 O O . GLY A 1 126 ? 7.562 19.375 4.668 1 95.69 126 GLY A O 1
ATOM 956 N N . LYS A 1 127 ? 9.594 18.531 5.086 1 94.88 127 LYS A N 1
ATOM 957 C CA . LYS A 1 127 ? 10.141 19.828 5.453 1 94.88 127 LYS A CA 1
ATOM 958 C C . LYS A 1 127 ? 10.18 20.766 4.25 1 94.88 127 LYS A C 1
ATOM 960 O O . LYS A 1 127 ? 9.914 21.969 4.379 1 94.88 127 LYS A O 1
ATOM 965 N N . ARG A 1 128 ? 10.539 20.219 3.107 1 94.06 128 ARG A N 1
ATOM 966 C CA . ARG A 1 128 ? 10.539 21 1.881 1 94.06 128 ARG A CA 1
ATOM 967 C C . ARG A 1 128 ? 9.164 21.594 1.601 1 94.06 128 ARG A C 1
ATOM 969 O O . ARG A 1 128 ? 9.047 22.703 1.1 1 94.06 128 ARG A O 1
ATOM 976 N N . LEU A 1 129 ? 8.156 20.891 1.996 1 96.19 129 LEU A N 1
ATOM 977 C CA . LEU A 1 129 ? 6.785 21.344 1.772 1 96.19 129 LEU A CA 1
ATOM 978 C C . LEU A 1 129 ? 6.355 22.328 2.85 1 96.19 129 LEU A C 1
ATOM 980 O O . LEU A 1 129 ? 5.301 22.969 2.73 1 96.19 129 LEU A O 1
ATOM 984 N N . GLY A 1 130 ? 7.141 22.438 3.928 1 96.94 130 GLY A N 1
ATOM 985 C CA . GLY A 1 130 ? 6.816 23.344 5.02 1 96.94 130 GLY A CA 1
ATOM 986 C C . GLY A 1 130 ? 5.863 22.734 6.031 1 96.94 130 GLY A C 1
ATOM 987 O O . GLY A 1 130 ? 5.156 23.469 6.738 1 96.94 130 GLY A O 1
ATOM 988 N N . ILE A 1 131 ? 5.867 21.453 6.121 1 98.19 131 ILE A N 1
ATOM 989 C CA . ILE A 1 131 ? 4.914 20.766 6.984 1 98.19 131 ILE A CA 1
ATOM 990 C C . ILE A 1 131 ? 5.148 21.156 8.438 1 98.19 131 ILE A C 1
ATOM 992 O O . ILE A 1 131 ? 4.195 21.344 9.195 1 98.19 131 ILE A O 1
ATOM 996 N N . HIS A 1 132 ? 6.391 21.312 8.859 1 97.94 132 HIS A N 1
ATOM 997 C CA . HIS A 1 132 ? 6.742 21.625 10.242 1 97.94 132 HIS A CA 1
ATOM 998 C C . HIS A 1 132 ? 6.18 22.984 10.656 1 97.94 132 HIS A C 1
ATOM 1000 O O . HIS A 1 132 ? 6.016 23.25 11.852 1 97.94 132 HIS A O 1
ATOM 1006 N N . LYS A 1 133 ? 5.793 23.844 9.703 1 97.88 133 LYS A N 1
ATOM 1007 C CA . LYS A 1 133 ? 5.254 25.172 9.984 1 97.88 133 LYS A CA 1
ATOM 1008 C C . LYS A 1 133 ? 3.736 25.125 10.133 1 97.88 133 LYS A C 1
ATOM 1010 O O . LYS A 1 133 ? 3.129 26.062 10.641 1 97.88 133 LYS A O 1
ATOM 1015 N N . VAL A 1 134 ? 3.145 24.031 9.664 1 98.56 134 VAL A N 1
ATOM 1016 C CA . VAL A 1 134 ? 1.69 24 9.547 1 98.56 134 VAL A CA 1
ATOM 1017 C C . VAL A 1 134 ? 1.11 22.969 10.516 1 98.56 134 VAL A C 1
ATOM 1019 O O . VAL A 1 134 ? -0.002 23.141 11.023 1 98.56 134 VAL A O 1
ATOM 1022 N N . ILE A 1 135 ? 1.874 21.859 10.781 1 98.75 135 ILE A N 1
ATOM 1023 C CA . ILE A 1 135 ? 1.355 20.75 11.57 1 98.75 135 ILE A CA 1
ATOM 1024 C C . ILE A 1 135 ? 1.036 21.234 12.984 1 98.75 135 ILE A C 1
ATOM 1026 O O . ILE A 1 135 ? 1.79 22.016 13.57 1 98.75 135 ILE A O 1
ATOM 1030 N N . ARG A 1 136 ? -0.143 20.797 13.438 1 98.69 136 ARG A N 1
ATOM 1031 C CA . ARG A 1 136 ? -0.562 21.156 14.789 1 98.69 136 ARG A CA 1
ATOM 1032 C C . ARG A 1 136 ? -0.02 20.156 15.805 1 98.69 136 ARG A C 1
ATOM 1034 O O . ARG A 1 136 ? -0.255 18.953 15.688 1 98.69 136 ARG A O 1
ATOM 1041 N N . VAL A 1 137 ? 0.696 20.656 16.781 1 98.69 137 VAL A N 1
ATOM 1042 C CA . VAL A 1 137 ? 1.245 19.859 17.875 1 98.69 137 VAL A CA 1
ATOM 1043 C C . VAL A 1 137 ? 0.966 20.547 19.203 1 98.69 137 VAL A C 1
ATOM 1045 O O . VAL A 1 137 ? 0.576 21.719 19.234 1 98.69 137 VAL A O 1
ATOM 1048 N N . SER A 1 138 ? 1.093 19.797 20.297 1 98.31 138 SER A N 1
ATOM 1049 C CA . SER A 1 138 ? 1.022 20.422 21.609 1 98.31 138 SER A CA 1
ATOM 1050 C C . SER A 1 138 ? 2.254 21.281 21.875 1 98.31 138 SER A C 1
ATOM 1052 O O . SER A 1 138 ? 3.262 21.172 21.188 1 98.31 138 SER A O 1
ATOM 1054 N N . SER A 1 139 ? 2.211 22.078 22.969 1 96.75 139 SER A N 1
ATOM 1055 C CA . SER A 1 139 ? 3.295 23 23.312 1 96.75 139 SER A CA 1
ATOM 1056 C C . SER A 1 139 ? 4.555 22.234 23.703 1 96.75 139 SER A C 1
ATOM 1058 O O . SER A 1 139 ? 5.66 22.781 23.641 1 96.75 139 SER A O 1
ATOM 1060 N N . LYS A 1 140 ? 4.379 21.016 24.047 1 97.56 140 LYS A N 1
ATOM 1061 C CA . LYS A 1 140 ? 5.5 20.219 24.547 1 97.56 140 LYS A CA 1
ATOM 1062 C C . LYS A 1 140 ? 6.156 19.422 23.422 1 97.56 140 LYS A C 1
ATOM 1064 O O . LYS A 1 140 ? 7.16 18.734 23.641 1 97.56 140 LYS A O 1
ATOM 1069 N N . THR A 1 141 ? 5.512 19.516 22.25 1 98.12 141 THR A N 1
ATOM 1070 C CA . THR A 1 141 ? 5.996 18.734 21.125 1 98.12 141 THR A CA 1
ATOM 1071 C C . THR A 1 141 ? 6.648 19.625 20.062 1 98.12 141 THR A C 1
ATOM 1073 O O . THR A 1 141 ? 6.078 20.641 19.672 1 98.12 141 THR A O 1
ATOM 1076 N N . ASP A 1 142 ? 7.844 19.203 19.609 1 98.12 142 ASP A N 1
ATOM 1077 C CA . ASP A 1 142 ? 8.555 19.922 18.562 1 98.12 142 ASP A CA 1
ATOM 1078 C C . ASP A 1 142 ? 8.047 19.516 17.172 1 98.12 142 ASP A C 1
ATOM 1080 O O . ASP A 1 142 ? 8.266 18.391 16.734 1 98.12 142 ASP A O 1
ATOM 1084 N N . SER A 1 143 ? 7.496 20.422 16.453 1 97.94 143 SER A N 1
ATOM 1085 C CA . SER A 1 143 ? 6.859 20.156 15.164 1 97.94 143 SER A CA 1
ATOM 1086 C C . SER A 1 143 ? 7.891 19.812 14.094 1 97.94 143 SER A C 1
ATOM 1088 O O . SER A 1 143 ? 7.539 19.312 13.031 1 97.94 143 SER A O 1
ATOM 1090 N N . SER A 1 144 ? 9.109 20.031 14.359 1 96.38 144 SER A N 1
ATOM 1091 C CA . SER A 1 144 ? 10.148 19.797 13.367 1 96.38 144 SER A CA 1
ATOM 1092 C C . SER A 1 144 ? 10.773 18.422 13.531 1 96.38 144 SER A C 1
ATOM 1094 O O . SER A 1 144 ? 11.609 18.016 12.727 1 96.38 144 SER A O 1
ATOM 1096 N N . THR A 1 145 ? 10.344 17.75 14.57 1 95.75 145 THR A N 1
ATOM 1097 C CA . THR A 1 145 ? 10.852 16.391 14.773 1 95.75 145 THR A CA 1
ATOM 1098 C C . THR A 1 145 ? 10.562 15.531 13.547 1 95.75 145 THR A C 1
ATOM 1100 O O . THR A 1 145 ? 9.445 15.531 13.031 1 95.75 145 THR A O 1
ATOM 1103 N N . PRO A 1 146 ? 11.57 14.773 13.086 1 95.19 146 PRO A N 1
ATOM 1104 C CA . PRO A 1 146 ? 11.414 14 11.859 1 95.19 146 PRO A CA 1
ATOM 1105 C C . PRO A 1 146 ? 10.203 13.07 11.898 1 95.19 146 PRO A C 1
ATOM 1107 O O . PRO A 1 146 ? 9.469 12.953 10.906 1 95.19 146 PRO A O 1
ATOM 1110 N N . SER A 1 147 ? 9.922 12.422 13 1 95.44 147 SER A N 1
ATOM 1111 C CA . SER A 1 147 ? 8.797 11.5 13.086 1 95.44 147 SER A CA 1
ATOM 1112 C C . SER A 1 147 ? 7.469 12.234 12.945 1 95.44 147 SER A C 1
ATOM 1114 O O . SER A 1 147 ? 6.52 11.703 12.367 1 95.44 147 SER A O 1
ATOM 1116 N N . VAL A 1 148 ? 7.402 13.422 13.477 1 97.44 148 VAL A N 1
ATOM 1117 C CA . VAL A 1 148 ? 6.191 14.227 13.391 1 97.44 148 VAL A CA 1
ATOM 1118 C C . VAL A 1 148 ? 5.953 14.656 11.945 1 97.44 148 VAL A C 1
ATOM 1120 O O . VAL A 1 148 ? 4.852 14.492 11.414 1 97.44 148 VAL A O 1
ATOM 1123 N N . VAL A 1 149 ? 7.055 15.109 11.32 1 97.44 149 VAL A N 1
ATOM 1124 C CA . VAL A 1 149 ? 6.969 15.609 9.953 1 97.44 149 VAL A CA 1
ATOM 1125 C C . VAL A 1 149 ? 6.645 14.461 9 1 97.44 149 VAL A C 1
ATOM 1127 O O . VAL A 1 149 ? 5.773 14.594 8.133 1 97.44 149 VAL A O 1
ATOM 1130 N N . CYS A 1 150 ? 7.297 13.328 9.195 1 96.94 150 CYS A N 1
ATOM 1131 C CA . CYS A 1 150 ? 7.09 12.172 8.328 1 96.94 150 CYS A CA 1
ATOM 1132 C C . CYS A 1 150 ? 5.664 11.648 8.453 1 96.94 150 CYS A C 1
ATOM 1134 O O . CYS A 1 150 ? 5.027 11.328 7.445 1 96.94 150 CYS A O 1
ATOM 1136 N N . GLY A 1 151 ? 5.168 11.586 9.664 1 97.25 151 GLY A N 1
ATOM 1137 C CA . GLY A 1 151 ? 3.799 11.148 9.883 1 97.25 151 GLY A CA 1
ATOM 1138 C C . GLY A 1 151 ? 2.777 12.016 9.172 1 97.25 151 GLY A C 1
ATOM 1139 O O . GLY A 1 151 ? 1.847 11.508 8.547 1 97.25 151 GLY A O 1
ATOM 1140 N N . ALA A 1 152 ? 3.004 13.281 9.258 1 98.31 152 ALA A N 1
ATOM 1141 C CA . ALA A 1 152 ? 2.102 14.219 8.586 1 98.31 152 ALA A CA 1
ATOM 1142 C C . ALA A 1 152 ? 2.23 14.109 7.07 1 98.31 152 ALA A C 1
ATOM 1144 O O . ALA A 1 152 ? 1.23 14.164 6.352 1 98.31 152 ALA A O 1
ATOM 1145 N N . PHE A 1 153 ? 3.494 13.961 6.598 1 97.94 153 PHE A N 1
ATOM 1146 C CA . PHE A 1 153 ? 3.766 13.805 5.176 1 97.94 153 PHE A CA 1
ATOM 1147 C C . PHE A 1 153 ? 3.021 12.602 4.609 1 97.94 153 PHE A C 1
ATOM 1149 O O . PHE A 1 153 ? 2.328 12.719 3.596 1 97.94 153 PHE A O 1
ATOM 1156 N N . ARG A 1 154 ? 3.117 11.492 5.23 1 98.25 154 ARG A N 1
ATOM 1157 C CA . ARG A 1 154 ? 2.412 10.281 4.824 1 98.25 154 ARG A CA 1
ATOM 1158 C C . ARG A 1 154 ? 0.901 10.484 4.863 1 98.25 154 ARG A C 1
ATOM 1160 O O . ARG A 1 154 ? 0.199 10.148 3.908 1 98.25 154 ARG A O 1
ATOM 1167 N N . ALA A 1 155 ? 0.469 11.141 5.891 1 98.75 155 ALA A N 1
ATOM 1168 C CA . ALA A 1 155 ? -0.963 11.328 6.102 1 98.75 155 ALA A CA 1
ATOM 1169 C C . ALA A 1 155 ? -1.573 12.18 4.988 1 98.75 155 ALA A C 1
ATOM 1171 O O . ALA A 1 155 ? -2.744 12.008 4.645 1 98.75 155 ALA A O 1
ATOM 1172 N N . ILE A 1 156 ? -0.809 13.07 4.406 1 98.75 156 ILE A N 1
ATOM 1173 C CA . ILE A 1 156 ? -1.295 13.914 3.318 1 98.75 156 ILE A CA 1
ATOM 1174 C C . ILE A 1 156 ? -1.741 13.047 2.146 1 98.75 156 ILE A C 1
ATOM 1176 O O . ILE A 1 156 ? -2.816 13.258 1.58 1 98.75 156 ILE A O 1
ATOM 1180 N N . PHE A 1 157 ? -0.986 12.055 1.858 1 98.62 157 PHE A N 1
ATOM 1181 C CA . PHE A 1 157 ? -1.299 11.25 0.682 1 98.62 157 PHE A CA 1
ATOM 1182 C C . PHE A 1 157 ? -2.441 10.289 0.972 1 98.62 157 PHE A C 1
ATOM 1184 O O . PHE A 1 157 ? -3.242 9.977 0.085 1 98.62 157 PHE A O 1
ATOM 1191 N N . ALA A 1 158 ? -2.551 9.867 2.221 1 98.94 158 ALA A N 1
ATOM 1192 C CA . ALA A 1 158 ? -3.758 9.148 2.619 1 98.94 158 ALA A CA 1
ATOM 1193 C C . ALA A 1 158 ? -4.992 10.031 2.48 1 98.94 158 ALA A C 1
ATOM 1195 O O . ALA A 1 158 ? -6.031 9.586 1.98 1 98.94 158 ALA A O 1
ATOM 1196 N N . ALA A 1 159 ? -4.871 11.266 2.91 1 98.94 159 ALA A N 1
ATOM 1197 C CA . ALA A 1 159 ? -5.973 12.219 2.814 1 98.94 159 ALA A CA 1
ATOM 1198 C C . ALA A 1 159 ? -6.387 12.438 1.361 1 98.94 159 ALA A C 1
ATOM 1200 O O . ALA A 1 159 ? -7.574 12.547 1.057 1 98.94 159 ALA A O 1
ATOM 1201 N N . ILE A 1 160 ? -5.395 12.484 0.486 1 98.94 160 ILE A N 1
ATOM 1202 C CA . ILE A 1 160 ? -5.684 12.648 -0.935 1 98.94 160 ILE A CA 1
ATOM 1203 C C . ILE A 1 160 ? -6.449 11.43 -1.449 1 98.94 160 ILE A C 1
ATOM 1205 O O . ILE A 1 160 ? -7.43 11.57 -2.18 1 98.94 160 ILE A O 1
ATOM 1209 N N . ALA A 1 161 ? -5.992 10.258 -1.099 1 98.94 161 ALA A N 1
ATOM 1210 C CA . ALA A 1 161 ? -6.691 9.047 -1.505 1 98.94 161 ALA A CA 1
ATOM 1211 C C . ALA A 1 161 ? -8.141 9.055 -1.019 1 98.94 161 ALA A C 1
ATOM 1213 O O . ALA A 1 161 ? -9.055 8.727 -1.772 1 98.94 161 ALA A O 1
ATOM 1214 N N . MET A 1 162 ? -8.344 9.461 0.221 1 98.81 162 MET A N 1
ATOM 1215 C CA . MET A 1 162 ? -9.672 9.492 0.815 1 98.81 162 MET A CA 1
ATOM 1216 C C . MET A 1 162 ? -10.539 10.57 0.171 1 98.81 162 MET A C 1
ATOM 1218 O O . MET A 1 162 ? -11.742 10.383 0 1 98.81 162 MET A O 1
ATOM 1222 N N . ASP A 1 163 ? -9.938 11.68 -0.192 1 98.81 163 ASP A N 1
ATOM 1223 C CA . ASP A 1 163 ? -10.656 12.812 -0.779 1 98.81 163 ASP A CA 1
ATOM 1224 C C . ASP A 1 163 ? -11.07 12.508 -2.219 1 98.81 163 ASP A C 1
ATOM 1226 O O . ASP A 1 163 ? -12.219 12.727 -2.596 1 98.81 163 ASP A O 1
ATOM 1230 N N . SER A 1 164 ? -10.109 11.961 -3.016 1 98.62 164 SER A N 1
ATOM 1231 C CA . SER A 1 164 ? -10.359 11.695 -4.43 1 98.62 164 SER A CA 1
ATOM 1232 C C . SER A 1 164 ? -11.094 10.375 -4.629 1 98.62 164 SER A C 1
ATOM 1234 O O . SER A 1 164 ? -11.648 10.125 -5.699 1 98.62 164 SER A O 1
ATOM 1236 N N . GLY A 1 165 ? -10.977 9.508 -3.648 1 98.06 165 GLY A N 1
ATOM 1237 C CA . GLY A 1 165 ? -11.531 8.164 -3.756 1 98.06 165 GLY A CA 1
ATOM 1238 C C . GLY A 1 165 ? -10.641 7.219 -4.539 1 98.06 165 GLY A C 1
ATOM 1239 O O . GLY A 1 165 ? -11.07 6.121 -4.906 1 98.06 165 GLY A O 1
ATOM 1240 N N . LYS A 1 166 ? -9.383 7.684 -4.746 1 98.56 166 LYS A N 1
ATOM 1241 C CA . LYS A 1 166 ? -8.492 6.898 -5.59 1 98.56 166 LYS A CA 1
ATOM 1242 C C . LYS A 1 166 ? -7.082 6.844 -5.004 1 98.56 166 LYS A C 1
ATOM 1244 O O . LYS A 1 166 ? -6.398 7.867 -4.93 1 98.56 166 LYS A O 1
ATOM 1249 N N . VAL A 1 167 ? -6.672 5.641 -4.738 1 98.75 167 VAL A N 1
ATOM 1250 C CA . VAL A 1 167 ? -5.301 5.422 -4.293 1 98.75 167 VAL A CA 1
ATOM 1251 C C . VAL A 1 167 ? -4.328 5.801 -5.406 1 98.75 167 VAL A C 1
ATOM 1253 O O . VAL A 1 167 ? -3.254 6.348 -5.145 1 98.75 167 VAL A O 1
ATOM 1256 N N . ASP A 1 168 ? -4.707 5.559 -6.629 1 98.81 168 ASP A N 1
ATOM 1257 C CA . ASP A 1 168 ? -3.867 5.855 -7.785 1 98.81 168 ASP A CA 1
ATOM 1258 C C . ASP A 1 168 ? -3.586 7.352 -7.891 1 98.81 168 ASP A C 1
ATOM 1260 O O . ASP A 1 168 ? -2.475 7.758 -8.242 1 98.81 168 ASP A O 1
ATOM 1264 N N . GLU A 1 169 ? -4.555 8.148 -7.602 1 98.69 169 GLU A N 1
ATOM 1265 C CA . GLU A 1 169 ? -4.363 9.594 -7.637 1 98.69 169 GLU A CA 1
ATOM 1266 C C . GLU A 1 169 ? -3.393 10.047 -6.551 1 98.69 169 GLU A C 1
ATOM 1268 O O . GLU A 1 169 ? -2.512 10.875 -6.801 1 98.69 169 GLU A O 1
ATOM 1273 N N . ALA A 1 170 ? -3.547 9.531 -5.387 1 98.81 170 ALA A N 1
ATOM 1274 C CA . ALA A 1 170 ? -2.639 9.852 -4.289 1 98.81 170 ALA A CA 1
ATOM 1275 C C . ALA A 1 170 ? -1.2 9.484 -4.645 1 98.81 170 ALA A C 1
ATOM 1277 O O . ALA A 1 170 ? -0.275 10.258 -4.383 1 98.81 170 ALA A O 1
ATOM 1278 N N . GLY A 1 171 ? -1.039 8.273 -5.25 1 98.31 171 GLY A N 1
ATOM 1279 C CA . GLY A 1 171 ? 0.288 7.855 -5.668 1 98.31 171 GLY A CA 1
ATOM 1280 C C . GLY A 1 171 ? 0.908 8.781 -6.703 1 98.31 171 GLY A C 1
ATOM 1281 O O . GLY A 1 171 ? 2.096 9.094 -6.629 1 98.31 171 GLY A O 1
ATOM 1282 N N . LYS A 1 172 ? 0.12 9.18 -7.633 1 97.94 172 LYS A N 1
ATOM 1283 C CA . LYS A 1 172 ? 0.59 10.102 -8.664 1 97.94 172 LYS A CA 1
ATOM 1284 C C . LYS A 1 172 ? 1.058 11.422 -8.062 1 97.94 172 LYS A C 1
ATOM 1286 O O . LYS A 1 172 ? 2.109 11.938 -8.43 1 97.94 172 LYS A O 1
ATOM 1291 N N . VAL A 1 173 ? 0.288 11.961 -7.184 1 98.19 173 VAL A N 1
ATOM 1292 C CA . VAL A 1 173 ? 0.641 13.227 -6.543 1 98.19 173 VAL A CA 1
ATOM 1293 C C . VAL A 1 173 ? 1.933 13.055 -5.746 1 98.19 173 VAL A C 1
ATOM 1295 O O . VAL A 1 173 ? 2.814 13.914 -5.789 1 98.19 173 VAL A O 1
ATOM 1298 N N . PHE A 1 174 ? 2.08 11.922 -5.039 1 97.81 174 PHE A N 1
ATOM 1299 C CA . PHE A 1 174 ? 3.293 11.672 -4.27 1 97.81 174 PHE A CA 1
ATOM 1300 C C . PHE A 1 174 ? 4.516 11.664 -5.18 1 97.81 174 PHE A C 1
ATOM 1302 O O . PHE A 1 174 ? 5.527 12.297 -4.871 1 97.81 174 PHE A O 1
ATOM 1309 N N . LEU A 1 175 ? 4.355 10.891 -6.273 1 96.38 175 LEU A N 1
ATOM 1310 C CA . LEU A 1 175 ? 5.508 10.766 -7.16 1 96.38 175 LEU A CA 1
ATOM 1311 C C . LEU A 1 175 ? 5.891 12.117 -7.754 1 96.38 175 LEU A C 1
ATOM 1313 O O . LEU A 1 175 ? 7.074 12.383 -7.977 1 96.38 175 LEU A O 1
ATOM 1317 N N . LYS A 1 176 ? 4.98 12.953 -7.988 1 94.94 176 LYS A N 1
ATOM 1318 C CA . LYS A 1 176 ? 5.258 14.305 -8.469 1 94.94 176 LYS A CA 1
ATOM 1319 C C . LYS A 1 176 ? 5.996 15.125 -7.41 1 94.94 176 LYS A C 1
ATOM 1321 O O . LYS A 1 176 ? 6.969 15.812 -7.723 1 94.94 176 LYS A O 1
ATOM 1326 N N . VAL A 1 177 ? 5.512 15.016 -6.211 1 94.31 177 VAL A N 1
ATOM 1327 C CA . VAL A 1 177 ? 6.098 15.766 -5.105 1 94.31 177 VAL A CA 1
ATOM 1328 C C . VAL A 1 177 ? 7.512 15.258 -4.828 1 94.31 177 VAL A C 1
ATOM 1330 O O . VAL A 1 177 ? 8.438 16.062 -4.652 1 94.31 177 VAL A O 1
ATOM 1333 N N . HIS A 1 178 ? 7.629 13.93 -4.809 1 90.62 178 HIS A N 1
ATOM 1334 C CA . HIS A 1 178 ? 8.914 13.297 -4.512 1 90.62 178 HIS A CA 1
ATOM 1335 C C . HIS A 1 178 ? 9.906 13.523 -5.645 1 90.62 178 HIS A C 1
ATOM 1337 O O . HIS A 1 178 ? 11.094 13.742 -5.398 1 90.62 178 HIS A O 1
ATOM 1343 N N . GLY A 1 179 ? 9.508 13.242 -6.891 1 74.88 179 GLY A N 1
ATOM 1344 C CA . GLY A 1 179 ? 10.352 13.445 -8.062 1 74.88 179 GLY A CA 1
ATOM 1345 C C . GLY A 1 179 ? 10.719 14.898 -8.289 1 74.88 179 GLY A C 1
ATOM 1346 O O . GLY A 1 179 ? 11.734 15.188 -8.93 1 74.88 179 GLY A O 1
ATOM 1347 N N . GLY A 1 180 ? 9.805 15.727 -8.172 1 57.5 180 GLY A N 1
ATOM 1348 C CA . GLY A 1 180 ? 10.07 17.141 -8.328 1 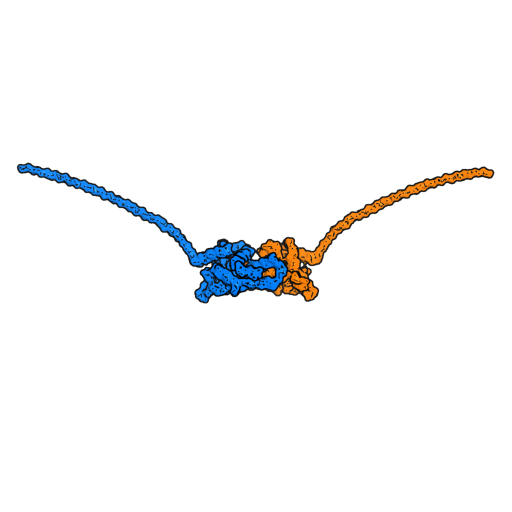57.5 180 GLY A CA 1
ATOM 1349 C C . GLY A 1 180 ? 11.148 17.656 -7.398 1 57.5 180 GLY A C 1
ATOM 1350 O O . GLY A 1 180 ? 11.781 18.688 -7.672 1 57.5 180 GLY A O 1
ATOM 1351 N N . GLY A 1 181 ? 11.25 17.016 -6.227 1 48.53 181 GLY A N 1
ATOM 1352 C CA . GLY A 1 181 ? 12.352 17.391 -5.355 1 48.53 181 GLY A CA 1
ATOM 1353 C C . GLY A 1 181 ? 13.688 16.844 -5.824 1 48.53 181 GLY A C 1
ATOM 1354 O O . GLY A 1 181 ? 14.742 17.25 -5.316 1 48.53 181 GLY A O 1
ATOM 1355 N N . GLY A 1 182 ? 13.641 15.492 -6.328 1 44.41 182 GLY A N 1
ATOM 1356 C CA . GLY A 1 182 ? 14.828 14.812 -6.824 1 44.41 182 GLY A CA 1
ATOM 1357 C C . GLY A 1 182 ? 15.422 15.469 -8.062 1 44.41 182 GLY A C 1
ATOM 1358 O O . GLY A 1 182 ? 16.156 14.836 -8.812 1 44.41 182 GLY A O 1
ATOM 1359 N N . GLY A 1 183 ? 15.359 16.484 -8.508 1 36.66 183 GLY A N 1
ATOM 1360 C CA . GLY A 1 183 ? 16.5 16.781 -9.359 1 36.66 183 GLY A CA 1
ATOM 1361 C C . GLY A 1 183 ? 17.781 16.078 -8.93 1 36.66 183 GLY A C 1
ATOM 1362 O O . GLY A 1 183 ? 18.438 15.438 -9.742 1 36.66 183 GLY A O 1
ATOM 1363 N N . ASP A 1 184 ? 18.547 16.344 -7.781 1 34.88 184 ASP A N 1
ATOM 1364 C CA . ASP A 1 184 ? 19.844 15.805 -7.402 1 34.88 184 ASP A CA 1
ATOM 1365 C C . ASP A 1 184 ? 19.719 14.391 -6.836 1 34.88 184 ASP A C 1
ATOM 1367 O O . ASP A 1 184 ? 20.688 13.633 -6.816 1 34.88 184 ASP A O 1
ATOM 1371 N N . VAL A 1 185 ? 18.797 13.844 -6.098 1 33.44 185 VAL A N 1
ATOM 1372 C CA . VAL A 1 185 ? 18.906 12.609 -5.316 1 33.44 185 VAL A CA 1
ATOM 1373 C C . VAL A 1 185 ? 18.438 11.422 -6.156 1 33.44 185 VAL A C 1
ATOM 1375 O O . VAL A 1 185 ? 19.031 10.336 -6.086 1 33.44 185 VAL A O 1
ATOM 1378 N N . GLY A 1 186 ? 17.328 11.344 -6.758 1 33.25 186 GLY A N 1
ATOM 1379 C CA . GLY A 1 186 ? 16.766 10.203 -7.465 1 33.25 186 GLY A CA 1
ATOM 1380 C C . GLY A 1 186 ? 17.438 9.945 -8.805 1 33.25 186 GLY A C 1
ATOM 1381 O O . GLY A 1 186 ? 17.172 8.938 -9.453 1 33.25 186 GLY A O 1
ATOM 1382 N N . ARG A 1 187 ? 17.922 10.977 -9.523 1 32.22 187 ARG A N 1
ATOM 1383 C CA . ARG A 1 187 ? 18.797 10.68 -10.656 1 32.22 187 ARG A CA 1
ATOM 1384 C C . ARG A 1 187 ? 20.062 9.969 -10.195 1 32.22 187 ARG A C 1
ATOM 1386 O O . ARG A 1 187 ? 20.875 9.555 -11.023 1 32.22 187 ARG A O 1
ATOM 1393 N N . ALA A 1 188 ? 20.469 10.242 -9.07 1 32.22 188 ALA A N 1
ATOM 1394 C CA . ALA A 1 188 ? 21.672 9.539 -8.641 1 32.22 188 ALA A CA 1
ATOM 1395 C C . ALA A 1 188 ? 21.391 8.062 -8.391 1 32.22 188 ALA A C 1
ATOM 1397 O O . ALA A 1 188 ? 22.312 7.238 -8.367 1 32.22 188 ALA A O 1
ATOM 1398 N N . ALA A 1 189 ? 20.188 7.648 -7.723 1 33.47 189 ALA A N 1
ATOM 1399 C CA . ALA A 1 189 ? 20.016 6.219 -7.496 1 33.47 189 ALA A CA 1
ATOM 1400 C C . ALA A 1 189 ? 19.219 5.578 -8.633 1 33.47 189 ALA A C 1
ATOM 1402 O O . ALA A 1 189 ? 18.906 4.383 -8.586 1 33.47 189 ALA A O 1
ATOM 1403 N N . LEU A 1 190 ? 18.453 6.227 -9.391 1 27.41 190 LEU A N 1
ATOM 1404 C CA . LEU A 1 190 ? 17.812 5.531 -10.5 1 27.41 190 LEU A CA 1
ATOM 1405 C C . LEU A 1 190 ? 18.766 5.383 -11.68 1 27.41 190 LEU A C 1
ATOM 1407 O O . LEU A 1 190 ? 19.5 6.32 -12.008 1 27.41 190 LEU A O 1
ATOM 1411 N N . MET B 1 1 ? -15.023 -92.375 -96.312 1 29.39 1 MET B N 1
ATOM 1412 C CA . MET B 1 1 ? -13.961 -91.875 -95.438 1 29.39 1 MET B CA 1
ATOM 1413 C C . MET B 1 1 ? -14.031 -90.312 -95.438 1 29.39 1 MET B C 1
ATOM 1415 O O . MET B 1 1 ? -12.992 -89.625 -95.375 1 29.39 1 MET B O 1
ATOM 1419 N N . ALA B 1 2 ? -15.273 -89.75 -95.625 1 33.53 2 ALA B N 1
ATOM 1420 C CA . ALA B 1 2 ? -15.523 -88.312 -95.812 1 33.53 2 ALA B CA 1
ATOM 1421 C C . ALA B 1 2 ? -15.172 -87.562 -94.5 1 33.53 2 ALA B C 1
ATOM 1423 O O . ALA B 1 2 ? -15.508 -88 -93.438 1 33.53 2 ALA B O 1
ATOM 1424 N N . SER B 1 3 ? -14.102 -86.75 -94.625 1 34.75 3 SER B N 1
ATOM 1425 C CA . SER B 1 3 ? -13.273 -85.812 -93.875 1 34.75 3 SER B CA 1
ATOM 1426 C C . SER B 1 3 ? -14.102 -84.688 -93.312 1 34.75 3 SER B C 1
ATOM 1428 O O . SER B 1 3 ? -14.508 -83.812 -94.062 1 34.75 3 SER B O 1
ATOM 1430 N N . ARG B 1 4 ? -15.133 -84.938 -92.438 1 35.62 4 ARG B N 1
ATOM 1431 C CA . ARG B 1 4 ? -16 -83.938 -91.812 1 35.62 4 ARG B CA 1
ATOM 1432 C C . ARG B 1 4 ? -15.195 -82.875 -91.125 1 35.62 4 ARG B C 1
ATOM 1434 O O . ARG B 1 4 ? -14.375 -83.125 -90.25 1 35.62 4 ARG B O 1
ATOM 1441 N N . CYS B 1 5 ? -14.859 -81.75 -91.875 1 33.94 5 CYS B N 1
ATOM 1442 C CA . CYS B 1 5 ? -14.156 -80.562 -91.5 1 33.94 5 CYS B CA 1
ATOM 1443 C C . CYS B 1 5 ? -14.836 -79.875 -90.25 1 33.94 5 CYS B C 1
ATOM 1445 O O . CYS B 1 5 ? -15.992 -79.5 -90.375 1 33.94 5 CYS B O 1
ATOM 1447 N N . PHE B 1 6 ? -14.609 -80.375 -89.062 1 35.12 6 PHE B N 1
ATOM 1448 C CA . PHE B 1 6 ? -15.109 -79.875 -87.75 1 35.12 6 PHE B CA 1
ATOM 1449 C C . PHE B 1 6 ? -14.656 -78.438 -87.562 1 35.12 6 PHE B C 1
ATOM 1451 O O . PHE B 1 6 ? -13.461 -78.188 -87.438 1 35.12 6 PHE B O 1
ATOM 1458 N N . PHE B 1 7 ? -15.297 -77.438 -88.25 1 33.06 7 PHE B N 1
ATOM 1459 C CA . PHE B 1 7 ? -14.992 -76.062 -88.062 1 33.06 7 PHE B CA 1
ATOM 1460 C C . PHE B 1 7 ? -15.148 -75.625 -86.625 1 33.06 7 PHE B C 1
ATOM 1462 O O . PHE B 1 7 ? -16.188 -75.875 -86 1 33.06 7 PHE B O 1
ATOM 1469 N N . PHE B 1 8 ? -14.055 -75.562 -85.812 1 34.94 8 PHE B N 1
ATOM 1470 C CA . PHE B 1 8 ? -13.812 -75.188 -84.438 1 34.94 8 PHE B CA 1
ATOM 1471 C C . PHE B 1 8 ? -14.141 -73.75 -84.25 1 34.94 8 PHE B C 1
ATOM 1473 O O . PHE B 1 8 ? -13.492 -72.875 -84.812 1 34.94 8 PHE B O 1
ATOM 1480 N N . ILE B 1 9 ? -15.438 -73.312 -84.375 1 33.25 9 ILE B N 1
ATOM 1481 C CA . ILE B 1 9 ? -15.711 -71.875 -84.188 1 33.25 9 ILE B CA 1
ATOM 1482 C C . ILE B 1 9 ? -15.297 -71.5 -82.75 1 33.25 9 ILE B C 1
ATOM 1484 O O . ILE B 1 9 ? -15.773 -72.062 -81.812 1 33.25 9 ILE B O 1
ATOM 1488 N N . ALA B 1 10 ? -14.031 -70.938 -82.562 1 32.41 10 ALA B N 1
ATOM 1489 C CA . ALA B 1 10 ? -13.406 -70.438 -81.312 1 32.41 10 ALA B CA 1
ATOM 1490 C C . ALA B 1 10 ? -14.18 -69.188 -80.812 1 32.41 10 ALA B C 1
ATOM 1492 O O . ALA B 1 10 ? -14.305 -68.188 -81.5 1 32.41 10 ALA B O 1
ATOM 1493 N N . LEU B 1 11 ? -15.375 -69.438 -80.188 1 34.03 11 LEU B N 1
ATOM 1494 C CA . LEU B 1 11 ? -16.141 -68.375 -79.5 1 34.03 11 LEU B CA 1
ATOM 1495 C C . LEU B 1 11 ? -15.266 -67.625 -78.562 1 34.03 11 LEU B C 1
ATOM 1497 O O . LEU B 1 11 ? -14.719 -68.188 -77.625 1 34.03 11 LEU B O 1
ATOM 1501 N N . PHE B 1 12 ? -14.492 -66.562 -79 1 36.09 12 PHE B N 1
ATOM 1502 C CA . PHE B 1 12 ? -13.68 -65.562 -78.25 1 36.09 12 PHE B CA 1
ATOM 1503 C C . PHE B 1 12 ? -14.531 -64.875 -77.188 1 36.09 12 PHE B C 1
ATOM 1505 O O . PHE B 1 12 ? -15.469 -64.125 -77.562 1 36.09 12 PHE B O 1
ATOM 1512 N N . ILE B 1 13 ? -14.969 -65.5 -76.125 1 33.59 13 ILE B N 1
ATOM 1513 C CA . ILE B 1 13 ? -15.688 -64.875 -75 1 33.59 13 ILE B CA 1
ATOM 1514 C C . ILE B 1 13 ? -14.859 -63.719 -74.5 1 33.59 13 ILE B C 1
ATOM 1516 O O . ILE B 1 13 ? -13.719 -63.906 -74.062 1 33.59 13 ILE B O 1
ATOM 1520 N N . THR B 1 14 ? -14.945 -62.469 -75.062 1 37.41 14 THR B N 1
ATOM 1521 C CA . THR B 1 14 ? -14.336 -61.25 -74.625 1 37.41 14 THR B CA 1
ATOM 1522 C C . THR B 1 14 ? -14.766 -60.938 -73.188 1 37.41 14 THR B C 1
ATOM 1524 O O . THR B 1 14 ? -15.961 -60.812 -72.875 1 37.41 14 THR B O 1
ATOM 1527 N N . LEU B 1 15 ? -14.156 -61.562 -72.188 1 34.25 15 LEU B N 1
ATOM 1528 C CA . LEU B 1 15 ? -14.367 -61.25 -70.75 1 34.25 15 LEU B CA 1
ATOM 1529 C C . LEU B 1 15 ? -14.141 -59.75 -70.5 1 34.25 15 LEU B C 1
ATOM 1531 O O . LEU B 1 15 ? -13.031 -59.25 -70.688 1 34.25 15 LEU B O 1
ATOM 1535 N N . VAL B 1 16 ? -15.109 -58.875 -70.812 1 37.25 16 VAL B N 1
ATOM 1536 C CA . VAL B 1 16 ? -15.031 -57.469 -70.438 1 37.25 16 VAL B CA 1
ATOM 1537 C C . VAL B 1 16 ? -14.828 -57.375 -68.938 1 37.25 16 VAL B C 1
ATOM 1539 O O . VAL B 1 16 ? -15.68 -57.812 -68.125 1 37.25 16 VAL B O 1
ATOM 1542 N N . VAL B 1 17 ? -13.609 -57.5 -68.438 1 37.72 17 VAL B N 1
ATOM 1543 C CA . VAL B 1 17 ? -13.242 -57.219 -67.062 1 37.72 17 VAL B CA 1
ATOM 1544 C C . VAL B 1 17 ? -13.656 -55.781 -66.688 1 37.72 17 VAL B C 1
ATOM 1546 O O . VAL B 1 17 ? -13.18 -54.812 -67.25 1 37.72 17 VAL B O 1
ATOM 1549 N N . PHE B 1 18 ? -14.977 -55.531 -66.375 1 38.69 18 PHE B N 1
ATOM 1550 C CA . PHE B 1 18 ? -15.359 -54.281 -65.75 1 38.69 18 PHE B CA 1
ATOM 1551 C C . PHE B 1 18 ? -14.516 -54.031 -64.5 1 38.69 18 PHE B C 1
ATOM 1553 O O . PHE B 1 18 ? -14.57 -54.781 -63.531 1 38.69 18 PHE B O 1
ATOM 1560 N N . SER B 1 19 ? -13.258 -53.5 -64.688 1 37.75 19 SER B N 1
ATOM 1561 C CA . SER B 1 19 ? -12.508 -52.969 -63.531 1 37.75 19 SER B CA 1
ATOM 1562 C C . SER B 1 19 ? -13.305 -51.906 -62.812 1 37.75 19 SER B C 1
ATOM 1564 O O . SER B 1 19 ? -13.656 -50.844 -63.375 1 37.75 19 SER B O 1
ATOM 1566 N N . SER B 1 20 ? -14.352 -52.281 -62.062 1 38.5 20 SER B N 1
ATOM 1567 C CA . SER B 1 20 ? -14.914 -51.344 -61.094 1 38.5 20 SER B CA 1
ATOM 1568 C C . SER B 1 20 ? -13.812 -50.625 -60.312 1 38.5 20 SER B C 1
ATOM 1570 O O . SER B 1 20 ? -13.055 -51.281 -59.594 1 38.5 20 SER B O 1
ATOM 1572 N N . SER B 1 21 ? -13.148 -49.562 -60.906 1 38.81 21 SER B N 1
ATOM 1573 C CA . SER B 1 21 ? -12.336 -48.656 -60.125 1 38.81 21 SER B CA 1
ATOM 1574 C C . SER B 1 21 ? -13.086 -48.156 -58.875 1 38.81 21 SER B C 1
ATOM 1576 O O . SER B 1 21 ? -14.102 -47.469 -58.969 1 38.81 21 SER B O 1
ATOM 1578 N N . GLN B 1 22 ? -13.273 -49.062 -57.906 1 38.28 22 GLN B N 1
ATOM 1579 C CA . GLN B 1 22 ? -13.695 -48.5 -56.625 1 38.28 22 GLN B CA 1
ATOM 1580 C C . GLN B 1 22 ? -12.875 -47.281 -56.25 1 38.28 22 GLN B C 1
ATOM 1582 O O . GLN B 1 22 ? -11.648 -47.344 -56.156 1 38.28 22 GLN B O 1
ATOM 1587 N N . GLN B 1 23 ? -13.266 -46.094 -56.844 1 39.44 23 GLN B N 1
ATOM 1588 C CA . GLN B 1 23 ? -12.703 -44.875 -56.281 1 39.44 23 GLN B CA 1
ATOM 1589 C C . GLN B 1 23 ? -12.758 -44.906 -54.781 1 39.44 23 GLN B C 1
ATOM 1591 O O . GLN B 1 23 ? -13.828 -45.031 -54.188 1 39.44 23 GLN B O 1
ATOM 1596 N N . VAL B 1 24 ? -11.859 -45.625 -54.125 1 39.72 24 VAL B N 1
ATOM 1597 C CA . VAL B 1 24 ? -11.688 -45.375 -52.688 1 39.72 24 VAL B CA 1
ATOM 1598 C C . VAL B 1 24 ? -11.742 -43.875 -52.438 1 39.72 24 VAL B C 1
ATOM 1600 O O . VAL B 1 24 ? -10.867 -43.125 -52.844 1 39.72 24 VAL B O 1
ATOM 1603 N N . THR B 1 25 ? -12.984 -43.281 -52.594 1 39.5 25 THR B N 1
ATOM 1604 C CA . THR B 1 25 ? -13.047 -41.969 -51.969 1 39.5 25 THR B CA 1
ATOM 1605 C C . THR B 1 25 ? -12.398 -42 -50.594 1 39.5 25 THR B C 1
ATOM 1607 O O . THR B 1 25 ? -12.938 -42.594 -49.656 1 39.5 25 THR B O 1
ATOM 1610 N N . ALA B 1 26 ? -11.055 -42.219 -50.531 1 40.81 26 ALA B N 1
ATOM 1611 C CA . ALA B 1 26 ? -10.445 -41.875 -49.25 1 40.81 26 ALA B CA 1
ATOM 1612 C C . ALA B 1 26 ? -11.094 -40.594 -48.688 1 40.81 26 ALA B C 1
ATOM 1614 O O . ALA B 1 26 ? -10.945 -39.531 -49.25 1 40.81 26 ALA B O 1
ATOM 1615 N N . ALA B 1 27 ? -12.352 -40.75 -48.188 1 40.5 27 ALA B N 1
ATOM 1616 C CA . ALA B 1 27 ? -12.805 -39.688 -47.312 1 40.5 27 ALA B CA 1
ATOM 1617 C C . ALA B 1 27 ? -11.656 -39.125 -46.5 1 40.5 27 ALA B C 1
ATOM 1619 O O . ALA B 1 27 ? -11.117 -39.812 -45.625 1 40.5 27 ALA B O 1
ATOM 1620 N N . HIS B 1 28 ? -10.688 -38.438 -47.094 1 39.34 28 HIS B N 1
ATOM 1621 C CA . HIS B 1 28 ? -9.922 -37.562 -46.219 1 39.34 28 HIS B CA 1
ATOM 1622 C C . HIS B 1 28 ? -10.828 -36.906 -45.188 1 39.34 28 HIS B C 1
ATOM 1624 O O . HIS B 1 28 ? -11.562 -35.969 -45.5 1 39.34 28 HIS B O 1
ATOM 1630 N N . GLU B 1 29 ? -11.602 -37.719 -44.469 1 41.66 29 GLU B N 1
ATOM 1631 C CA . GLU B 1 29 ? -12.094 -36.906 -43.344 1 41.66 29 GLU B CA 1
ATOM 1632 C C . GLU B 1 29 ? -11.023 -35.938 -42.875 1 41.66 29 GLU B C 1
ATOM 1634 O O . GLU B 1 29 ? -9.875 -36.312 -42.656 1 41.66 29 GLU B O 1
ATOM 1639 N N . PRO B 1 30 ? -11.047 -34.719 -43.406 1 40.5 30 PRO B N 1
ATOM 1640 C CA . PRO B 1 30 ? -10.102 -33.875 -42.688 1 40.5 30 PRO B CA 1
ATOM 1641 C C . PRO B 1 30 ? -9.914 -34.344 -41.219 1 40.5 30 PRO B C 1
ATOM 1643 O O . PRO B 1 30 ? -10.891 -34.656 -40.562 1 40.5 30 PRO B O 1
ATOM 1646 N N . PHE B 1 31 ? -9.031 -35.312 -41 1 39.5 31 PHE B N 1
ATOM 1647 C CA . PHE B 1 31 ? -8.641 -35.25 -39.594 1 39.5 31 PHE B CA 1
ATOM 1648 C C . PHE B 1 31 ? -8.859 -33.844 -39.062 1 39.5 31 PHE B C 1
ATOM 1650 O O . PHE B 1 31 ? -8.133 -32.906 -39.406 1 39.5 31 PHE B O 1
ATOM 1657 N N . ASP B 1 32 ? -10.086 -33.375 -39.219 1 42.16 32 ASP B N 1
ATOM 1658 C CA . ASP B 1 32 ? -10.312 -32.25 -38.344 1 42.16 32 ASP B CA 1
ATOM 1659 C C . ASP B 1 32 ? -9.461 -32.375 -37.062 1 42.16 32 ASP B C 1
ATOM 1661 O O . ASP B 1 32 ? -9.797 -33.125 -36.156 1 42.16 32 ASP B O 1
ATOM 1665 N N . ARG B 1 33 ? -8.258 -32.625 -37.219 1 42 33 ARG B N 1
ATOM 1666 C CA . ARG B 1 33 ? -7.398 -32.219 -36.094 1 42 33 ARG B CA 1
ATOM 1667 C C . ARG B 1 33 ? -7.992 -31.062 -35.312 1 42 33 ARG B C 1
ATOM 1669 O O . ARG B 1 33 ? -7.656 -29.906 -35.594 1 42 33 ARG B O 1
ATOM 1676 N N . ARG B 1 34 ? -9.172 -30.781 -35.406 1 43.16 34 ARG B N 1
ATOM 1677 C CA . ARG B 1 34 ? -9.523 -30.078 -34.188 1 43.16 34 ARG B CA 1
ATOM 1678 C C . ARG B 1 34 ? -8.648 -30.531 -33.031 1 43.16 34 ARG B C 1
ATOM 1680 O O . ARG B 1 34 ? -8.938 -31.547 -32.375 1 43.16 34 ARG B O 1
ATOM 1687 N N . ILE B 1 35 ? -7.398 -30.766 -33.125 1 43.97 35 ILE B N 1
ATOM 1688 C CA . ILE B 1 35 ? -6.492 -30.672 -32 1 43.97 35 ILE B CA 1
ATOM 1689 C C . ILE B 1 35 ? -7.172 -29.906 -30.859 1 43.97 35 ILE B C 1
ATOM 1691 O O . ILE B 1 35 ? -7.41 -28.703 -30.969 1 43.97 35 ILE B O 1
ATOM 1695 N N . GLN B 1 36 ? -8.266 -30.25 -30.344 1 45.84 36 GLN B N 1
ATOM 1696 C CA . GLN B 1 36 ? -8.562 -29.797 -29 1 45.84 36 GLN B CA 1
ATOM 1697 C C . GLN B 1 36 ? -7.289 -29.406 -28.25 1 45.84 36 GLN B C 1
ATOM 1699 O O . GLN B 1 36 ? -6.547 -30.281 -27.781 1 45.84 36 GLN B O 1
ATOM 1704 N N . LEU B 1 37 ? -6.395 -28.672 -28.859 1 52.41 37 LEU B N 1
ATOM 1705 C CA . LEU B 1 37 ? -5.23 -28.125 -28.172 1 52.41 37 LEU B CA 1
ATOM 1706 C C . LEU B 1 37 ? -5.445 -28.125 -26.656 1 52.41 37 LEU B C 1
ATOM 1708 O O . LEU B 1 37 ? -6.129 -27.25 -26.125 1 52.41 37 LEU B O 1
ATOM 1712 N N . SER B 1 38 ? -5.664 -29.25 -26.016 1 64.69 38 SER B N 1
ATOM 1713 C CA . SER B 1 38 ? -5.707 -29.406 -24.562 1 64.69 38 SER B CA 1
ATOM 1714 C C . SER B 1 38 ? -4.637 -28.562 -23.891 1 64.69 38 SER B C 1
ATOM 1716 O O . SER B 1 38 ? -3.461 -28.625 -24.25 1 64.69 38 SER B O 1
ATOM 1718 N N . LEU B 1 39 ? -5.023 -27.547 -23.328 1 76 39 LEU B N 1
ATOM 1719 C CA . LEU B 1 39 ? -4.113 -26.688 -22.562 1 76 39 LEU B CA 1
ATOM 1720 C C . LEU B 1 39 ? -3.291 -27.516 -21.578 1 76 39 LEU B C 1
ATOM 1722 O O . LEU B 1 39 ? -3.781 -28.5 -21.031 1 76 39 LEU B O 1
ATOM 1726 N N . SER B 1 40 ? -2.033 -27.312 -21.547 1 89.62 40 SER B N 1
ATOM 1727 C CA . SER B 1 40 ? -1.205 -27.906 -20.5 1 89.62 40 SER B CA 1
ATOM 1728 C C . SER B 1 40 ? -1.855 -27.75 -19.141 1 89.62 40 SER B C 1
ATOM 1730 O O . SER B 1 40 ? -2.689 -26.875 -18.922 1 89.62 40 SER B O 1
ATOM 1732 N N . PRO B 1 41 ? -1.65 -28.703 -18.266 1 92.31 41 PRO B N 1
ATOM 1733 C CA . PRO B 1 41 ? -2.209 -28.594 -16.922 1 92.31 41 PRO B CA 1
ATOM 1734 C C . PRO B 1 41 ? -1.96 -27.234 -16.281 1 92.31 41 PRO B C 1
ATOM 1736 O O . PRO B 1 41 ? -2.846 -26.688 -15.617 1 92.31 41 PRO B O 1
ATOM 1739 N N . PHE B 1 42 ? -0.788 -26.703 -16.484 1 95.62 42 PHE B N 1
ATOM 1740 C CA . PHE B 1 42 ? -0.482 -25.391 -15.938 1 95.62 42 PHE B CA 1
ATOM 1741 C C . PHE B 1 42 ? -1.37 -24.312 -16.562 1 95.62 42 PHE B C 1
ATOM 1743 O O . PHE B 1 42 ? -1.925 -23.469 -15.859 1 95.62 42 PHE B O 1
ATOM 1750 N N . ALA B 1 43 ? -1.581 -24.312 -17.859 1 96.06 43 ALA B N 1
ATOM 1751 C CA . ALA B 1 43 ? -2.426 -23.344 -18.547 1 96.06 43 ALA B CA 1
ATOM 1752 C C . ALA B 1 43 ? -3.879 -23.453 -18.094 1 96.06 43 ALA B C 1
ATOM 1754 O O . ALA B 1 43 ? -4.559 -22.453 -17.922 1 96.06 43 ALA B O 1
ATOM 1755 N N . SER B 1 44 ? -4.254 -24.672 -17.891 1 96.75 44 SER B N 1
ATOM 1756 C CA . SER B 1 44 ? -5.609 -24.891 -17.406 1 96.75 44 SER B CA 1
ATOM 1757 C C . SER B 1 44 ? -5.77 -24.375 -15.977 1 96.75 44 SER B C 1
ATOM 1759 O O . SER B 1 44 ? -6.824 -23.844 -15.617 1 96.75 44 SER B O 1
ATOM 1761 N N . GLY B 1 45 ? -4.762 -24.562 -15.141 1 97.69 45 GLY B N 1
ATOM 1762 C CA . GLY B 1 45 ? -4.762 -24.016 -13.789 1 9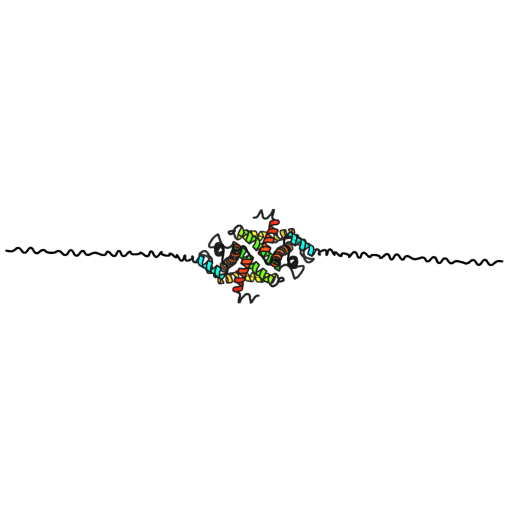7.69 45 GLY B CA 1
ATOM 1763 C C . GLY B 1 45 ? -4.852 -22.5 -13.75 1 97.69 45 GLY B C 1
ATOM 1764 O O . GLY B 1 45 ? -5.57 -21.938 -12.922 1 97.69 45 GLY B O 1
ATOM 1765 N N . LEU B 1 46 ? -4.168 -21.875 -14.703 1 98.31 46 LEU B N 1
ATOM 1766 C CA . LEU B 1 46 ? -4.215 -20.422 -14.773 1 98.31 46 LEU B CA 1
ATOM 1767 C C . LEU B 1 46 ? -5.613 -19.938 -15.164 1 98.31 46 LEU B C 1
ATOM 1769 O O . LEU B 1 46 ? -6.09 -18.938 -14.648 1 98.31 46 LEU B O 1
ATOM 1773 N N . GLU B 1 47 ? -6.207 -20.672 -16.062 1 97.62 47 GLU B N 1
ATOM 1774 C CA . GLU B 1 47 ? -7.566 -20.328 -16.469 1 97.62 47 GLU B CA 1
ATOM 1775 C C . GLU B 1 47 ? -8.539 -20.484 -15.305 1 97.62 47 GLU B C 1
ATOM 1777 O O . GLU B 1 47 ? -9.398 -19.609 -15.086 1 97.62 47 GLU B O 1
ATOM 1782 N N . ALA B 1 48 ? -8.414 -21.531 -14.594 1 97.06 48 ALA B N 1
ATOM 1783 C CA . ALA B 1 48 ? -9.258 -21.781 -13.43 1 97.06 48 ALA B CA 1
ATOM 1784 C C . ALA B 1 48 ? -9.086 -20.672 -12.391 1 97.06 48 ALA B C 1
ATOM 1786 O O . ALA B 1 48 ? -10.062 -20.219 -11.789 1 97.06 48 ALA B O 1
ATOM 1787 N N . LEU B 1 49 ? -7.887 -20.203 -12.219 1 97.69 49 LEU B N 1
ATOM 1788 C CA . LEU B 1 49 ? -7.613 -19.141 -11.266 1 97.69 49 LEU B CA 1
ATOM 1789 C C . LEU B 1 49 ? -8.289 -17.844 -11.688 1 97.69 49 LEU B C 1
ATOM 1791 O O . LEU B 1 49 ? -8.859 -17.125 -10.859 1 97.69 49 LEU B O 1
ATOM 1795 N N . GLN B 1 50 ? -8.148 -17.516 -12.961 1 98.31 50 GLN B N 1
ATOM 1796 C CA . GLN B 1 50 ? -8.797 -16.312 -13.461 1 98.31 50 GLN B CA 1
ATOM 1797 C C . GLN B 1 50 ? -10.297 -16.328 -13.188 1 98.31 50 GLN B C 1
ATOM 1799 O O . GLN B 1 50 ? -10.875 -15.312 -12.789 1 98.31 50 GLN B O 1
ATOM 1804 N N . ASN B 1 51 ? -10.867 -17.5 -13.352 1 96.94 51 ASN B N 1
ATOM 1805 C CA . ASN B 1 51 ? -12.289 -17.656 -13.086 1 96.94 51 ASN B CA 1
ATOM 1806 C C . ASN B 1 51 ? -12.609 -17.5 -11.602 1 96.94 51 ASN B C 1
ATOM 1808 O O . ASN B 1 51 ? -13.57 -16.812 -11.242 1 96.94 51 ASN B O 1
ATOM 1812 N N . GLN B 1 52 ? -11.844 -18.078 -10.758 1 95.69 52 GLN B N 1
ATOM 1813 C CA . GLN B 1 52 ? -12.07 -18.031 -9.312 1 95.69 52 GLN B CA 1
ATOM 1814 C C . GLN B 1 52 ? -11.867 -16.625 -8.773 1 95.69 52 GLN B C 1
ATOM 1816 O O . GLN B 1 52 ? -12.578 -16.188 -7.859 1 95.69 52 GLN B O 1
ATOM 1821 N N . ILE B 1 53 ? -10.945 -15.898 -9.289 1 96.62 53 ILE B N 1
ATOM 1822 C CA . ILE B 1 53 ? -10.609 -14.547 -8.852 1 96.62 53 ILE B CA 1
ATOM 1823 C C . ILE B 1 53 ? -11.609 -13.547 -9.438 1 96.62 53 ILE B C 1
ATOM 1825 O O . ILE B 1 53 ? -11.812 -12.469 -8.883 1 96.62 53 ILE B O 1
ATOM 1829 N N . GLY B 1 54 ? -12.188 -13.922 -10.539 1 96.69 54 GLY B N 1
ATOM 1830 C CA . GLY B 1 54 ? -13.102 -13.031 -11.234 1 96.69 54 GLY B CA 1
ATOM 1831 C C . GLY B 1 54 ? -12.398 -11.93 -12.008 1 96.69 54 GLY B C 1
ATOM 1832 O O . GLY B 1 54 ? -12.852 -10.781 -12.016 1 96.69 54 GLY B O 1
ATOM 1833 N N . TYR B 1 55 ? -11.25 -12.258 -12.523 1 98.44 55 TYR B N 1
ATOM 1834 C CA . TYR B 1 55 ? -10.461 -11.305 -13.297 1 98.44 55 TYR B CA 1
ATOM 1835 C C . TYR B 1 55 ? -9.789 -11.992 -14.484 1 98.44 55 TYR B C 1
ATOM 1837 O O . TYR B 1 55 ? -9.125 -13.016 -14.32 1 98.44 55 TYR B O 1
ATOM 1845 N N . SER B 1 56 ? -9.93 -11.461 -15.672 1 98.5 56 SER B N 1
ATOM 1846 C CA . SER B 1 56 ? -9.281 -11.977 -16.875 1 98.5 56 SER B CA 1
ATOM 1847 C C . SER B 1 56 ? -8.086 -11.109 -17.266 1 98.5 56 SER B C 1
ATOM 1849 O O . SER B 1 56 ? -8.242 -9.938 -17.609 1 98.5 56 SER B O 1
ATOM 1851 N N . PHE B 1 57 ? -6.977 -11.734 -17.297 1 98.69 57 PHE B N 1
ATOM 1852 C CA . PHE B 1 57 ? -5.746 -11.008 -17.594 1 98.69 57 PHE B CA 1
ATOM 1853 C C . PHE B 1 57 ? -5.637 -10.695 -19.078 1 98.69 57 PHE B C 1
ATOM 1855 O O . PHE B 1 57 ? -5.879 -11.57 -19.922 1 98.69 57 PHE B O 1
ATOM 1862 N N . GLN B 1 58 ? -5.27 -9.453 -19.375 1 98.44 58 GLN B N 1
ATOM 1863 C CA . GLN B 1 58 ? -4.879 -9.109 -20.734 1 98.44 58 GLN B CA 1
ATOM 1864 C C . GLN B 1 58 ? -3.535 -9.734 -21.094 1 98.44 58 GLN B C 1
ATOM 1866 O O . GLN B 1 58 ? -3.35 -10.227 -22.219 1 98.44 58 GLN B O 1
ATOM 1871 N N . LYS B 1 59 ? -2.6 -9.711 -20.172 1 98.12 59 LYS B N 1
ATOM 1872 C CA . LYS B 1 59 ? -1.29 -10.352 -20.266 1 98.12 59 LYS B CA 1
ATOM 1873 C C . LYS B 1 59 ? -1.174 -11.516 -19.281 1 98.12 59 LYS B C 1
ATOM 1875 O O . LYS B 1 59 ? -0.662 -11.352 -18.172 1 98.12 59 LYS B O 1
ATOM 1880 N N . VAL B 1 60 ? -1.483 -12.648 -19.797 1 98.19 60 VAL B N 1
ATOM 1881 C CA . VAL B 1 60 ? -1.534 -13.828 -18.938 1 98.19 60 VAL B CA 1
ATOM 1882 C C . VAL B 1 60 ? -0.144 -14.117 -18.375 1 98.19 60 VAL B C 1
ATOM 1884 O O . VAL B 1 60 ? -0.011 -14.766 -17.328 1 98.19 60 VAL B O 1
ATOM 1887 N N . GLY B 1 61 ? 0.913 -13.586 -19.016 1 98.31 61 GLY B N 1
ATOM 1888 C CA . GLY B 1 61 ? 2.281 -13.742 -18.547 1 98.31 61 GLY B CA 1
ATOM 1889 C C . GLY B 1 61 ? 2.492 -13.211 -17.156 1 98.31 61 GLY B C 1
ATOM 1890 O O . GLY B 1 61 ? 3.342 -13.719 -16.406 1 98.31 61 GLY B O 1
ATOM 1891 N N . LEU B 1 62 ? 1.73 -12.172 -16.797 1 98.81 62 LEU B N 1
ATOM 1892 C CA . LEU B 1 62 ? 1.82 -11.625 -15.445 1 98.81 62 LEU B CA 1
ATOM 1893 C C . LEU B 1 62 ? 1.295 -12.617 -14.414 1 98.81 62 LEU B C 1
ATOM 1895 O O . LEU B 1 62 ? 1.87 -12.758 -13.336 1 98.81 62 LEU B O 1
ATOM 1899 N N . LEU B 1 63 ? 0.189 -13.297 -14.758 1 98.88 63 LEU B N 1
ATOM 1900 C CA . LEU B 1 63 ? -0.328 -14.328 -13.867 1 98.88 63 LEU B CA 1
ATOM 1901 C C . LEU B 1 63 ? 0.632 -15.508 -13.789 1 98.88 63 LEU B C 1
ATOM 1903 O O . LEU B 1 63 ? 0.824 -16.094 -12.727 1 98.88 63 LEU B O 1
ATOM 1907 N N . ARG B 1 64 ? 1.219 -15.867 -14.914 1 98.69 64 ARG B N 1
ATOM 1908 C CA . ARG B 1 64 ? 2.23 -16.922 -14.93 1 98.69 64 ARG B CA 1
ATOM 1909 C C . ARG B 1 64 ? 3.383 -16.578 -13.992 1 98.69 64 ARG B C 1
ATOM 1911 O O . ARG B 1 64 ? 3.834 -17.438 -13.227 1 98.69 64 ARG B O 1
ATOM 1918 N N . LEU B 1 65 ? 3.83 -15.336 -14.078 1 98.81 65 LEU B N 1
ATOM 1919 C CA . LEU B 1 65 ? 4.91 -14.891 -13.203 1 98.81 65 LEU B CA 1
ATOM 1920 C C . LEU B 1 65 ? 4.484 -14.953 -11.742 1 98.81 65 LEU B C 1
ATOM 1922 O O . LEU B 1 65 ? 5.25 -15.414 -10.891 1 98.81 65 LEU B O 1
ATOM 1926 N N . ALA B 1 66 ? 3.283 -14.539 -11.445 1 98.88 66 ALA B N 1
ATOM 1927 C CA . ALA B 1 66 ? 2.75 -14.57 -10.086 1 98.88 66 ALA B CA 1
ATOM 1928 C C . ALA B 1 66 ? 2.707 -16 -9.547 1 98.88 66 ALA B C 1
ATOM 1930 O O . ALA B 1 66 ? 2.83 -16.219 -8.344 1 98.88 66 ALA B O 1
ATOM 1931 N N . MET B 1 67 ? 2.58 -16.953 -10.453 1 98.88 67 MET B N 1
ATOM 1932 C CA . MET B 1 67 ? 2.459 -18.359 -10.078 1 98.88 67 MET B CA 1
ATOM 1933 C C . MET B 1 67 ? 3.795 -19.078 -10.227 1 98.88 67 MET B C 1
ATOM 1935 O O . MET B 1 67 ? 3.832 -20.297 -10.391 1 98.88 67 MET B O 1
ATOM 1939 N N . THR B 1 68 ? 4.809 -18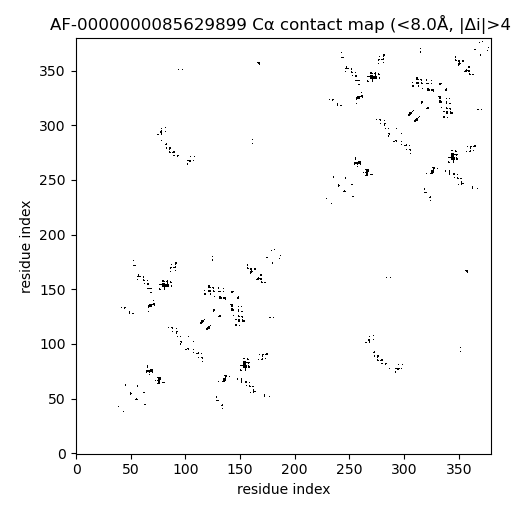.344 -10.148 1 98.88 68 THR B N 1
ATOM 1940 C CA . THR B 1 68 ? 6.137 -18.938 -10.242 1 98.88 68 THR B CA 1
ATOM 1941 C C . THR B 1 68 ? 6.957 -18.641 -9 1 98.88 68 THR B C 1
ATOM 1943 O O . THR B 1 68 ? 7.316 -17.484 -8.75 1 98.88 68 THR B O 1
ATOM 1946 N N . HIS B 1 69 ? 7.211 -19.625 -8.219 1 98.75 69 HIS B N 1
ATOM 1947 C CA . HIS B 1 69 ? 7.996 -19.484 -6.992 1 98.75 69 HIS B CA 1
ATOM 1948 C C . HIS B 1 69 ? 9.492 -19.438 -7.297 1 98.75 69 HIS B C 1
ATOM 1950 O O . HIS B 1 69 ? 9.938 -19.984 -8.312 1 98.75 69 HIS B O 1
ATOM 1956 N N . SER B 1 70 ? 10.227 -18.875 -6.379 1 98.25 70 SER B N 1
ATOM 1957 C CA . SER B 1 70 ? 11.656 -18.688 -6.59 1 98.25 70 SER B CA 1
ATOM 1958 C C . SER B 1 70 ? 12.398 -20.016 -6.633 1 98.25 70 SER B C 1
ATOM 1960 O O . SER B 1 70 ? 13.492 -20.109 -7.184 1 98.25 70 SER B O 1
ATOM 1962 N N . SER B 1 71 ? 11.891 -21.094 -6.043 1 98.44 71 SER B N 1
ATOM 1963 C CA . SER B 1 71 ? 12.508 -22.422 -6.117 1 98.44 71 SER B CA 1
ATOM 1964 C C . SER B 1 71 ? 12.453 -22.984 -7.535 1 98.44 71 SER B C 1
ATOM 1966 O O . SER B 1 71 ? 13.203 -23.891 -7.879 1 98.44 71 SER B O 1
ATOM 1968 N N . TYR B 1 72 ? 11.523 -22.484 -8.336 1 98.38 72 TYR B N 1
ATOM 1969 C CA . TYR B 1 72 ? 11.305 -23 -9.688 1 98.38 72 TYR B CA 1
ATOM 1970 C C . TYR B 1 72 ? 12.156 -22.234 -10.695 1 98.38 72 TYR B C 1
ATOM 1972 O O . TYR B 1 72 ? 12.688 -22.828 -11.641 1 98.38 72 TYR B O 1
ATOM 1980 N N . SER B 1 73 ? 12.258 -20.938 -10.508 1 97.69 73 SER B N 1
ATOM 1981 C CA . SER B 1 73 ? 12.945 -20.109 -11.492 1 97.69 73 SER B CA 1
ATOM 1982 C C . SER B 1 73 ? 13.531 -18.859 -10.844 1 97.69 73 SER B C 1
ATOM 1984 O O . SER B 1 73 ? 13.031 -18.391 -9.82 1 97.69 73 SER B O 1
ATOM 1986 N N . LEU B 1 74 ? 14.555 -18.266 -11.547 1 95.81 74 LEU B N 1
ATOM 1987 C CA . LEU B 1 74 ? 15.102 -16.984 -11.125 1 95.81 74 LEU B CA 1
ATOM 1988 C C . LEU B 1 74 ? 14.102 -15.859 -11.367 1 95.81 74 LEU B C 1
ATOM 1990 O O . LEU B 1 74 ? 14.016 -14.914 -10.578 1 95.81 74 LEU B O 1
ATOM 1994 N N . GLU B 1 75 ? 13.492 -15.984 -12.523 1 96.81 75 GLU B N 1
ATOM 1995 C CA . GLU B 1 75 ? 12.352 -15.109 -12.766 1 96.81 75 GLU B CA 1
ATOM 1996 C C . GLU B 1 75 ? 11.117 -15.586 -12.008 1 96.81 75 GLU B C 1
ATOM 1998 O O . GLU B 1 75 ? 10.508 -16.594 -12.375 1 96.81 75 GLU B O 1
ATOM 2003 N N . ASN B 1 76 ? 10.805 -14.938 -10.938 1 98.69 76 ASN B N 1
ATOM 2004 C CA . ASN B 1 76 ? 9.812 -15.461 -10.008 1 98.69 76 ASN B CA 1
ATOM 2005 C C . ASN B 1 76 ? 8.922 -14.352 -9.453 1 98.69 76 ASN B C 1
ATOM 2007 O O . ASN B 1 76 ? 9.031 -13.195 -9.867 1 98.69 76 ASN B O 1
ATOM 2011 N N . ASN B 1 77 ? 8.094 -14.695 -8.469 1 98.75 77 ASN B N 1
ATOM 2012 C CA . ASN B 1 77 ? 7 -13.805 -8.086 1 98.75 77 ASN B CA 1
ATOM 2013 C C . ASN B 1 77 ? 7.359 -12.977 -6.852 1 98.75 77 ASN B C 1
ATOM 2015 O O . ASN B 1 77 ? 6.504 -12.281 -6.297 1 98.75 77 ASN B O 1
ATOM 2019 N N . ASN B 1 78 ? 8.602 -12.922 -6.449 1 98.75 78 ASN B N 1
ATOM 2020 C CA . ASN B 1 78 ? 8.953 -12.305 -5.176 1 98.75 78 ASN B CA 1
ATOM 2021 C C . ASN B 1 78 ? 8.727 -10.797 -5.199 1 98.75 78 ASN B C 1
ATOM 2023 O O . ASN B 1 78 ? 8.172 -10.234 -4.25 1 98.75 78 ASN B O 1
ATOM 2027 N N . ALA B 1 79 ? 9.125 -10.172 -6.246 1 98.81 79 ALA B N 1
ATOM 2028 C CA . ALA B 1 79 ? 8.93 -8.727 -6.336 1 98.81 79 ALA B CA 1
ATOM 2029 C C . ALA B 1 79 ? 7.445 -8.375 -6.438 1 98.81 79 ALA B C 1
ATOM 2031 O O . ALA B 1 79 ? 6.98 -7.43 -5.797 1 98.81 79 ALA B O 1
ATOM 2032 N N . LEU B 1 80 ? 6.727 -9.141 -7.199 1 98.88 80 LEU B N 1
ATOM 2033 C CA . LEU B 1 80 ? 5.281 -8.938 -7.285 1 98.88 80 LEU B CA 1
ATOM 2034 C C . LEU B 1 80 ? 4.629 -9.133 -5.918 1 98.88 80 LEU B C 1
ATOM 2036 O O . LEU B 1 80 ? 3.689 -8.414 -5.566 1 98.88 80 LEU B O 1
ATOM 2040 N N . SER B 1 81 ? 5.133 -10.109 -5.184 1 98.56 81 SER B N 1
ATOM 2041 C CA . SER B 1 81 ? 4.582 -10.383 -3.859 1 98.56 81 SER B CA 1
ATOM 2042 C C . SER B 1 81 ? 4.73 -9.172 -2.939 1 98.56 81 SER B C 1
ATOM 2044 O O . SER B 1 81 ? 3.84 -8.883 -2.141 1 98.56 81 SER B O 1
ATOM 2046 N N . ILE B 1 82 ? 5.785 -8.477 -3.082 1 98.56 82 ILE B N 1
ATOM 2047 C CA . ILE B 1 82 ? 6 -7.273 -2.287 1 98.56 82 ILE B CA 1
ATOM 2048 C C . ILE B 1 82 ? 4.945 -6.227 -2.637 1 98.56 82 ILE B C 1
ATOM 2050 O O . ILE B 1 82 ? 4.281 -5.684 -1.749 1 98.56 82 ILE B O 1
ATOM 2054 N N . LEU B 1 83 ? 4.793 -5.984 -3.926 1 98.69 83 LEU B N 1
ATOM 2055 C CA . LEU B 1 83 ? 3.762 -5.039 -4.34 1 98.69 83 LEU B CA 1
ATOM 2056 C C . LEU B 1 83 ? 2.381 -5.52 -3.908 1 98.69 83 LEU B C 1
ATOM 2058 O O . LEU B 1 83 ? 1.56 -4.723 -3.445 1 98.69 83 LEU B O 1
ATOM 2062 N N . GLY B 1 84 ? 2.156 -6.762 -4.039 1 98.5 84 GLY B N 1
ATOM 2063 C CA . GLY B 1 84 ? 0.861 -7.316 -3.676 1 98.5 84 GLY B CA 1
ATOM 2064 C C . GLY B 1 84 ? 0.523 -7.141 -2.209 1 98.5 84 GLY B C 1
ATOM 2065 O O . GLY B 1 84 ? -0.632 -6.891 -1.857 1 98.5 84 GLY B O 1
ATOM 2066 N N . ALA B 1 85 ? 1.516 -7.297 -1.381 1 97.56 85 ALA B N 1
ATOM 2067 C CA . ALA B 1 85 ? 1.304 -7.055 0.044 1 97.56 85 ALA B CA 1
ATOM 2068 C C . ALA B 1 85 ? 0.871 -5.613 0.296 1 97.56 85 ALA B C 1
ATOM 2070 O O . ALA B 1 85 ? -0.054 -5.363 1.072 1 97.56 85 ALA B O 1
ATOM 2071 N N . ASN B 1 86 ? 1.508 -4.738 -0.38 1 98.12 86 ASN B N 1
ATOM 2072 C CA . ASN B 1 86 ? 1.141 -3.332 -0.251 1 98.12 86 ASN B CA 1
ATOM 2073 C C . ASN B 1 86 ? -0.279 -3.076 -0.749 1 98.12 86 ASN B C 1
ATOM 2075 O O . ASN B 1 86 ? -1.031 -2.32 -0.13 1 98.12 86 ASN B O 1
ATOM 2079 N N . VAL B 1 87 ? -0.614 -3.682 -1.849 1 98.44 87 VAL B N 1
ATOM 2080 C CA . VAL B 1 87 ? -1.944 -3.523 -2.428 1 98.44 87 VAL B CA 1
ATOM 2081 C C . VAL B 1 87 ? -3 -3.994 -1.431 1 98.44 87 VAL B C 1
ATOM 2083 O O . VAL B 1 87 ? -3.998 -3.307 -1.202 1 98.44 87 VAL B O 1
ATOM 2086 N N . ILE B 1 88 ? -2.766 -5.094 -0.831 1 97.25 88 ILE B N 1
ATOM 2087 C CA . ILE B 1 88 ? -3.707 -5.684 0.115 1 97.25 88 ILE B CA 1
ATOM 2088 C C . ILE B 1 88 ? -3.828 -4.789 1.348 1 97.25 88 ILE B C 1
ATOM 2090 O O . ILE B 1 88 ? -4.938 -4.441 1.763 1 97.25 88 ILE B O 1
ATOM 2094 N N . ASP B 1 89 ? -2.713 -4.379 1.884 1 98 89 ASP B N 1
ATOM 2095 C CA . ASP B 1 89 ? -2.717 -3.51 3.057 1 98 89 ASP B CA 1
ATOM 2096 C C . ASP B 1 89 ? -3.453 -2.203 2.77 1 98 89 ASP B C 1
ATOM 2098 O O . ASP B 1 89 ? -4.223 -1.723 3.604 1 98 89 ASP B O 1
ATOM 2102 N N . THR B 1 90 ? -3.229 -1.703 1.614 1 98.56 90 THR B N 1
ATOM 2103 C CA . THR B 1 90 ? -3.855 -0.45 1.207 1 98.56 90 THR B CA 1
ATOM 2104 C C . THR B 1 90 ? -5.367 -0.614 1.095 1 98.56 90 THR B C 1
ATOM 2106 O O . THR B 1 90 ? -6.125 0.224 1.587 1 98.56 90 THR B O 1
ATOM 2109 N N . ALA B 1 91 ? -5.77 -1.666 0.484 1 97.69 91 ALA B N 1
ATOM 2110 C CA . ALA B 1 91 ? -7.195 -1.912 0.293 1 97.69 91 ALA B CA 1
ATOM 2111 C C . ALA B 1 91 ? -7.914 -2.043 1.634 1 97.69 91 ALA B C 1
ATOM 2113 O O . ALA B 1 91 ? -8.992 -1.482 1.823 1 97.69 91 ALA B O 1
ATOM 2114 N N . VAL B 1 92 ? -7.32 -2.746 2.527 1 97.19 92 VAL B N 1
ATOM 2115 C CA . VAL B 1 92 ? -7.91 -2.943 3.85 1 97.19 92 VAL B CA 1
ATOM 2116 C C . VAL B 1 92 ? -7.965 -1.61 4.594 1 97.19 92 VAL B C 1
ATOM 2118 O O . VAL B 1 92 ? -8.977 -1.281 5.215 1 97.19 92 VAL B O 1
ATOM 2121 N N . ALA B 1 93 ? -6.91 -0.863 4.527 1 98.56 93 ALA B N 1
ATOM 2122 C CA . ALA B 1 93 ? -6.852 0.431 5.203 1 98.56 93 ALA B CA 1
ATOM 2123 C C . ALA B 1 93 ? -7.902 1.388 4.648 1 98.56 93 ALA B C 1
ATOM 2125 O O . ALA B 1 93 ? -8.609 2.055 5.41 1 98.56 93 ALA B O 1
ATOM 2126 N N . VAL B 1 94 ? -7.996 1.438 3.332 1 98.62 94 VAL B N 1
ATOM 2127 C CA . VAL B 1 94 ? -8.977 2.311 2.688 1 98.62 94 VAL B CA 1
ATOM 2128 C C . VAL B 1 94 ? -10.383 1.927 3.133 1 98.62 94 VAL B C 1
ATOM 2130 O O . VAL B 1 94 ? -11.18 2.791 3.51 1 98.62 94 VAL B O 1
ATOM 2133 N N . GLN B 1 95 ? -10.633 0.696 3.088 1 97.44 95 GLN B N 1
ATOM 2134 C CA . GLN B 1 95 ? -11.953 0.223 3.484 1 97.44 95 GLN B CA 1
ATOM 2135 C C . GLN B 1 95 ? -12.258 0.594 4.934 1 97.44 95 GLN B C 1
ATOM 2137 O O . GLN B 1 95 ? -13.367 1.032 5.25 1 97.44 95 GLN B O 1
ATOM 2142 N N . SER B 1 96 ? -11.328 0.402 5.809 1 98.06 96 SER B N 1
ATOM 2143 C CA . SER B 1 96 ? -11.5 0.698 7.227 1 98.06 96 SER B CA 1
ATOM 2144 C C . SER B 1 96 ? -11.734 2.188 7.457 1 98.06 96 SER B C 1
ATOM 2146 O O . SER B 1 96 ? -12.641 2.576 8.195 1 98.06 96 SER B O 1
ATOM 2148 N N . LEU B 1 97 ? -10.984 3.027 6.812 1 98.5 97 LEU B N 1
ATOM 2149 C CA . LEU B 1 97 ? -11.07 4.473 6.992 1 98.5 97 LEU B CA 1
ATOM 2150 C C . LEU B 1 97 ? -12.344 5.027 6.367 1 98.5 97 LEU B C 1
ATOM 2152 O O . LEU B 1 97 ? -12.898 6.016 6.855 1 98.5 97 LEU B O 1
ATOM 2156 N N . ARG B 1 98 ? -12.766 4.414 5.297 1 97.56 98 ARG B N 1
ATOM 2157 C CA . ARG B 1 98 ? -14.039 4.805 4.703 1 97.56 98 ARG B CA 1
ATOM 2158 C C . ARG B 1 98 ? -15.195 4.566 5.672 1 97.56 98 ARG B C 1
ATOM 2160 O O . ARG B 1 98 ? -16.141 5.348 5.707 1 97.56 98 ARG B O 1
ATOM 2167 N N . GLY B 1 99 ? -15.062 3.525 6.402 1 96.56 99 GLY B N 1
ATOM 2168 C CA . GLY B 1 99 ? -16.094 3.211 7.383 1 96.56 99 GLY B CA 1
ATOM 2169 C C . GLY B 1 99 ? -16.016 4.09 8.617 1 96.56 99 GLY B C 1
ATOM 2170 O O . GLY B 1 99 ? -17.047 4.395 9.219 1 96.56 99 GLY B O 1
ATOM 2171 N N . ASP B 1 100 ? -14.82 4.441 9.039 1 97.81 100 ASP B N 1
ATOM 2172 C CA . ASP B 1 100 ? -14.555 5.262 10.219 1 97.81 100 ASP B CA 1
ATOM 2173 C C . ASP B 1 100 ? -13.234 6.023 10.07 1 97.81 100 ASP B C 1
ATOM 2175 O O . ASP B 1 100 ? -12.18 5.52 10.445 1 97.81 100 ASP B O 1
ATOM 2179 N N . ILE B 1 101 ? -13.344 7.273 9.742 1 97.62 101 ILE B N 1
ATOM 2180 C CA . ILE B 1 101 ? -12.164 8.078 9.438 1 97.62 101 ILE B CA 1
ATOM 2181 C C . ILE B 1 101 ? -11.352 8.297 10.719 1 97.62 101 ILE B C 1
ATOM 2183 O O . ILE B 1 101 ? -10.148 8.57 10.656 1 97.62 101 ILE B O 1
ATOM 2187 N N . ASP B 1 102 ? -12.008 8.156 11.844 1 95.94 102 ASP B N 1
ATOM 2188 C CA . ASP B 1 102 ? -11.359 8.422 13.125 1 95.94 102 ASP B CA 1
ATOM 2189 C C . ASP B 1 102 ? -10.922 7.125 13.797 1 95.94 102 ASP B C 1
ATOM 2191 O O . ASP B 1 102 ? -10.633 7.109 14.992 1 95.94 102 ASP B O 1
ATOM 2195 N N . ILE B 1 103 ? -10.891 6.066 13.039 1 97.88 103 ILE B N 1
ATOM 2196 C CA . ILE B 1 103 ? -10.43 4.793 13.578 1 97.88 103 ILE B CA 1
ATOM 2197 C C . ILE B 1 103 ? -9.055 4.977 14.227 1 97.88 103 ILE B C 1
ATOM 2199 O O . ILE B 1 103 ? -8.219 5.727 13.719 1 97.88 103 ILE B O 1
ATOM 2203 N N . SER B 1 104 ? -8.82 4.293 15.328 1 97.94 104 SER B N 1
ATOM 2204 C CA . SER B 1 104 ? -7.512 4.402 15.961 1 97.94 104 SER B CA 1
ATOM 2205 C C . SER B 1 104 ? -6.434 3.715 15.125 1 97.94 104 SER B C 1
ATOM 2207 O O . SER B 1 104 ? -6.715 2.738 14.43 1 97.94 104 SER B O 1
ATOM 2209 N N . SER B 1 105 ? -5.219 4.211 15.195 1 98.31 105 SER B N 1
ATOM 2210 C CA . SER B 1 105 ? -4.109 3.582 14.492 1 98.31 105 SER B CA 1
ATOM 2211 C C . SER B 1 105 ? -3.918 2.137 14.938 1 98.31 105 SER B C 1
ATOM 2213 O O . SER B 1 105 ? -3.576 1.271 14.125 1 98.31 105 SER B O 1
ATOM 2215 N N . LYS B 1 106 ? -4.164 1.873 16.172 1 97.94 106 LYS B N 1
ATOM 2216 C CA . LYS B 1 106 ? -4.027 0.519 16.688 1 97.94 106 LYS B CA 1
ATOM 2217 C C . LYS B 1 106 ? -5.043 -0.425 16.062 1 97.94 106 LYS B C 1
ATOM 2219 O O . LYS B 1 106 ? -4.68 -1.501 15.578 1 97.94 106 LYS B O 1
ATOM 2224 N N . THR B 1 107 ? -6.281 -0.03 16.094 1 97.94 107 THR B N 1
ATOM 2225 C CA . THR B 1 107 ? -7.332 -0.858 15.523 1 97.94 107 THR B CA 1
ATOM 2226 C C . THR B 1 107 ? -7.094 -1.072 14.031 1 97.94 107 THR B C 1
ATOM 2228 O O . THR B 1 107 ? -7.273 -2.18 13.523 1 97.94 107 THR B O 1
ATOM 2231 N N . LEU B 1 108 ? -6.68 -0.037 13.359 1 98.38 108 LEU B N 1
ATOM 2232 C CA . LEU B 1 108 ? -6.395 -0.14 11.93 1 98.38 108 LEU B CA 1
ATOM 2233 C C . LEU B 1 108 ? -5.262 -1.128 11.672 1 98.38 108 LEU B C 1
ATOM 2235 O O . LEU B 1 108 ? -5.391 -2.018 10.828 1 98.38 108 LEU B O 1
ATOM 2239 N N . SER B 1 109 ? -4.199 -1 12.398 1 98.06 109 SER B N 1
ATOM 2240 C CA . SER B 1 109 ? -3.057 -1.895 12.242 1 98.06 109 SER B CA 1
ATOM 2241 C C . SER B 1 109 ? -3.443 -3.342 12.531 1 98.06 109 SER B C 1
ATOM 2243 O O . SER B 1 109 ? -2.994 -4.258 11.836 1 98.06 109 SER B O 1
ATOM 2245 N N . ASP B 1 110 ? -4.25 -3.508 13.531 1 96.5 110 ASP B N 1
ATOM 2246 C CA . ASP B 1 110 ? -4.715 -4.848 13.875 1 96.5 110 ASP B CA 1
ATOM 2247 C C . ASP B 1 110 ? -5.527 -5.457 12.727 1 96.5 110 ASP B C 1
ATOM 2249 O O . ASP B 1 110 ? -5.371 -6.637 12.406 1 96.5 110 ASP B O 1
ATOM 2253 N N . ARG B 1 111 ? -6.352 -4.691 12.125 1 94.62 111 ARG B N 1
ATOM 2254 C CA . ARG B 1 111 ? -7.18 -5.172 11.023 1 94.62 111 ARG B CA 1
ATOM 2255 C C . ARG B 1 111 ? -6.32 -5.547 9.82 1 94.62 111 ARG B C 1
ATOM 2257 O O . ARG B 1 111 ? -6.531 -6.59 9.195 1 94.62 111 ARG B O 1
ATOM 2264 N N . ILE B 1 112 ? -5.363 -4.715 9.508 1 96.19 112 ILE B N 1
ATOM 2265 C CA . ILE B 1 112 ? -4.461 -4.988 8.398 1 96.19 112 ILE B CA 1
ATOM 2266 C C . ILE B 1 112 ? -3.68 -6.27 8.664 1 96.19 112 ILE B C 1
ATOM 2268 O O . ILE B 1 112 ? -3.611 -7.156 7.812 1 96.19 112 ILE B O 1
ATOM 2272 N N . ALA B 1 113 ? -3.182 -6.41 9.836 1 94.62 113 ALA B N 1
ATOM 2273 C CA . ALA B 1 113 ? -2.383 -7.57 10.219 1 94.62 113 ALA B CA 1
ATOM 2274 C C . ALA B 1 113 ? -3.203 -8.852 10.125 1 94.62 113 ALA B C 1
ATOM 2276 O O . ALA B 1 113 ? -2.693 -9.898 9.703 1 94.62 113 ALA B O 1
ATOM 2277 N N . LYS B 1 114 ? -4.375 -8.789 10.523 1 90.69 114 LYS B N 1
ATOM 2278 C CA . LYS B 1 114 ? -5.254 -9.953 10.5 1 90.69 114 LYS B CA 1
ATOM 2279 C C . LYS B 1 114 ? -5.465 -10.453 9.07 1 90.69 114 LYS B C 1
ATOM 2281 O O . LYS B 1 114 ? -5.57 -11.664 8.836 1 90.69 114 LYS B O 1
ATOM 2286 N N . VAL B 1 115 ? -5.43 -9.539 8.164 1 88.38 115 VAL B N 1
ATOM 2287 C CA . VAL B 1 115 ? -5.719 -9.891 6.781 1 88.38 115 VAL B CA 1
ATOM 2288 C C . VAL B 1 115 ? -4.43 -10.305 6.074 1 88.38 115 VAL B C 1
ATOM 2290 O O . VAL B 1 115 ? -4.434 -11.211 5.238 1 88.38 115 VAL B O 1
ATOM 2293 N N . SER B 1 116 ? -3.318 -9.648 6.402 1 83.69 116 SER B N 1
ATOM 2294 C CA . SER B 1 116 ? -2.086 -9.812 5.637 1 83.69 116 SER B CA 1
ATOM 2295 C C . SER B 1 116 ? -1.181 -10.867 6.266 1 83.69 116 SER B C 1
ATOM 2297 O O . SER B 1 116 ? -0.222 -11.32 5.637 1 83.69 116 SER B O 1
ATOM 2299 N N . ASN B 1 117 ? -1.443 -11.289 7.418 1 77.56 117 ASN B N 1
ATOM 2300 C CA . ASN B 1 117 ? -0.58 -12.258 8.078 1 77.56 117 ASN B CA 1
ATOM 2301 C C . ASN B 1 117 ? -0.601 -13.609 7.363 1 77.56 117 ASN B C 1
ATOM 2303 O O . ASN B 1 117 ? -1.67 -14.164 7.117 1 77.56 117 ASN B O 1
ATOM 2307 N N . VAL B 1 118 ? 0.549 -14.141 7.059 1 65.06 118 VAL B N 1
ATOM 2308 C CA . VAL B 1 118 ? 0.816 -15.312 6.227 1 65.06 118 VAL B CA 1
ATOM 2309 C C . VAL B 1 118 ? 0.11 -16.531 6.809 1 65.06 118 VAL B C 1
ATOM 2311 O O . VAL B 1 118 ? -0.471 -17.328 6.074 1 65.06 118 VAL B O 1
ATOM 2314 N N . ASP B 1 119 ? 0.262 -16.609 8.055 1 64.62 119 ASP B N 1
ATOM 2315 C CA . ASP B 1 119 ? -0.186 -17.859 8.656 1 64.62 119 ASP B CA 1
ATOM 2316 C C . ASP B 1 119 ? -1.708 -17.906 8.766 1 64.62 119 ASP B C 1
ATOM 2318 O O . ASP B 1 119 ? -2.303 -18.984 8.797 1 64.62 119 ASP B O 1
ATOM 2322 N N . ASN B 1 120 ? -2.299 -16.875 8.586 1 72.56 120 ASN B N 1
ATOM 2323 C CA . ASN B 1 120 ? -3.713 -16.953 8.93 1 72.56 120 ASN B CA 1
ATOM 2324 C C . ASN B 1 120 ? -4.602 -16.672 7.719 1 72.56 120 ASN B C 1
ATOM 2326 O O . ASN B 1 120 ? -5.047 -17.594 7.035 1 72.56 120 ASN B O 1
ATOM 2330 N N . SER B 1 121 ? -4.512 -15.547 7.188 1 80.44 121 SER B N 1
ATOM 2331 C CA . SER B 1 121 ? -5.586 -15.141 6.289 1 80.44 121 SER B CA 1
ATOM 2332 C C . SER B 1 121 ? -5.156 -15.242 4.832 1 80.44 121 SER B C 1
ATOM 2334 O O . SER B 1 121 ? -5.871 -15.828 4.012 1 80.44 121 SER B O 1
ATOM 2336 N N . CYS B 1 122 ? -3.893 -14.953 4.535 1 89.25 122 CYS B N 1
ATOM 2337 C CA . CYS B 1 122 ? -3.443 -14.922 3.146 1 89.25 122 CYS B CA 1
ATOM 2338 C C . CYS B 1 122 ? -3.32 -16.328 2.578 1 89.25 122 CYS B C 1
ATOM 2340 O O . CYS B 1 122 ? -3.779 -16.594 1.467 1 89.25 122 CYS B O 1
ATOM 2342 N N . ALA B 1 123 ? -2.727 -17.266 3.352 1 92.06 123 ALA B N 1
ATOM 2343 C CA . ALA B 1 123 ? -2.574 -18.641 2.91 1 92.06 123 ALA B CA 1
ATOM 2344 C C . ALA B 1 123 ? -3.926 -19.344 2.816 1 92.06 123 ALA B C 1
ATOM 2346 O O . ALA B 1 123 ? -4.152 -20.156 1.917 1 92.06 123 ALA B O 1
ATOM 2347 N N . VAL B 1 124 ? -4.836 -19.031 3.695 1 91.25 124 VAL B N 1
ATOM 2348 C CA . VAL B 1 124 ? -6.168 -19.625 3.695 1 91.25 124 VAL B CA 1
ATOM 2349 C C . VAL B 1 124 ? -6.93 -19.203 2.443 1 91.25 124 VAL B C 1
ATOM 2351 O O . VAL B 1 124 ? -7.492 -20.031 1.732 1 91.25 124 VAL B O 1
ATOM 2354 N N . ASP B 1 125 ? -6.922 -17.938 2.164 1 93.06 125 ASP B N 1
ATOM 2355 C CA . ASP B 1 125 ? -7.555 -17.422 0.954 1 93.06 125 ASP B CA 1
ATOM 2356 C C . ASP B 1 125 ? -6.922 -18.016 -0.298 1 93.06 125 ASP B C 1
ATOM 2358 O O . ASP B 1 125 ? -7.625 -18.391 -1.243 1 93.06 125 ASP B O 1
ATOM 2362 N N . GLY B 1 126 ? -5.578 -18.109 -0.292 1 95.69 126 GLY B N 1
ATOM 2363 C CA . GLY B 1 126 ? -4.875 -18.672 -1.428 1 95.69 126 GLY B CA 1
ATOM 2364 C C . GLY B 1 126 ? -5.219 -20.141 -1.672 1 95.69 126 GLY B C 1
ATOM 2365 O O . GLY B 1 126 ? -5.383 -20.547 -2.82 1 95.69 126 GLY B O 1
ATOM 2366 N N . LYS B 1 127 ? -5.312 -20.891 -0.605 1 94.88 127 LYS B N 1
ATOM 2367 C CA . LYS B 1 127 ? -5.668 -22.297 -0.729 1 94.88 127 LYS B CA 1
ATOM 2368 C C . LYS B 1 127 ? -7.094 -22.469 -1.251 1 94.88 127 LYS B C 1
ATOM 2370 O O . LYS B 1 127 ? -7.367 -23.359 -2.061 1 94.88 127 LYS B O 1
ATOM 2375 N N . ARG B 1 128 ? -7.984 -21.609 -0.771 1 94 128 ARG B N 1
ATOM 2376 C CA . ARG B 1 128 ? -9.359 -21.641 -1.254 1 94 128 ARG B CA 1
ATOM 2377 C C . ARG B 1 128 ? -9.414 -21.422 -2.762 1 94 128 ARG B C 1
ATOM 2379 O O . ARG B 1 128 ? -10.258 -22 -3.449 1 94 128 ARG B O 1
ATOM 2386 N N . LEU B 1 129 ? -8.492 -20.688 -3.27 1 96.12 129 LEU B N 1
ATOM 2387 C CA . LEU B 1 129 ? -8.445 -20.391 -4.695 1 96.12 129 LEU B CA 1
ATOM 2388 C C . LEU B 1 129 ? -7.766 -21.516 -5.465 1 96.12 129 LEU B C 1
ATOM 2390 O O . LEU B 1 129 ? -7.789 -21.531 -6.695 1 96.12 129 LEU B O 1
ATOM 2394 N N . GLY B 1 130 ? -7.102 -22.422 -4.73 1 96.88 130 GLY B N 1
ATOM 2395 C CA . GLY B 1 130 ? -6.41 -23.547 -5.359 1 96.88 130 GLY B CA 1
ATOM 2396 C C . GLY B 1 130 ? -5.004 -23.188 -5.812 1 96.88 130 GLY B C 1
ATOM 2397 O O . GLY B 1 130 ? -4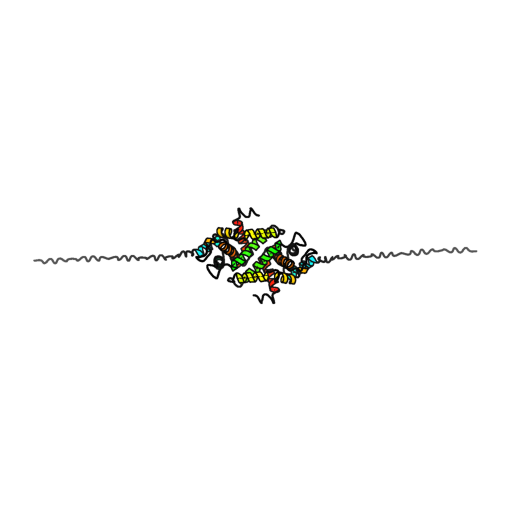.461 -23.828 -6.715 1 96.88 130 GLY B O 1
ATOM 2398 N N . ILE B 1 131 ? -4.434 -22.234 -5.191 1 98.19 131 ILE B N 1
ATOM 2399 C CA . ILE B 1 131 ? -3.129 -21.734 -5.617 1 98.19 131 ILE B CA 1
ATOM 2400 C C . ILE B 1 131 ? -2.092 -22.844 -5.488 1 98.19 131 ILE B C 1
ATOM 2402 O O . ILE B 1 131 ? -1.219 -23 -6.348 1 98.19 131 ILE B O 1
ATOM 2406 N N . HIS B 1 132 ? -2.152 -23.656 -4.438 1 97.94 132 HIS B N 1
ATOM 2407 C CA . HIS B 1 132 ? -1.178 -24.719 -4.172 1 97.94 132 HIS B CA 1
ATOM 2408 C C . HIS B 1 132 ? -1.178 -25.766 -5.285 1 97.94 132 HIS B C 1
ATOM 2410 O O . HIS B 1 132 ? -0.199 -26.484 -5.453 1 97.94 132 HIS B O 1
ATOM 2416 N N . LYS B 1 133 ? -2.229 -25.812 -6.117 1 97.88 133 LYS B N 1
ATOM 2417 C CA . LYS B 1 133 ? -2.34 -26.781 -7.211 1 97.88 133 LYS B CA 1
ATOM 2418 C C . LYS B 1 133 ? -1.736 -26.219 -8.492 1 97.88 133 LYS B C 1
ATOM 2420 O O . LYS B 1 133 ? -1.479 -26.969 -9.438 1 97.88 133 LYS B O 1
ATOM 2425 N N . VAL B 1 134 ? -1.541 -24.906 -8.508 1 98.56 134 VAL B N 1
ATOM 2426 C CA . VAL B 1 134 ? -1.198 -24.266 -9.773 1 98.56 134 VAL B CA 1
ATOM 2427 C C . VAL B 1 134 ? 0.223 -23.719 -9.703 1 98.56 134 VAL B C 1
ATOM 2429 O O . VAL B 1 134 ? 0.927 -23.656 -10.711 1 98.56 134 VAL B O 1
ATOM 2432 N N . ILE B 1 135 ? 0.66 -23.266 -8.484 1 98.75 135 ILE B N 1
ATOM 2433 C CA . ILE B 1 135 ? 1.938 -22.578 -8.328 1 98.75 135 ILE B CA 1
ATOM 2434 C C . ILE B 1 135 ? 3.078 -23.516 -8.727 1 98.75 135 ILE B C 1
ATOM 2436 O O . ILE B 1 135 ? 3.051 -24.703 -8.398 1 98.75 135 ILE B O 1
ATOM 2440 N N . ARG B 1 136 ? 3.986 -22.938 -9.508 1 98.69 136 ARG B N 1
ATOM 2441 C CA . ARG B 1 136 ? 5.152 -23.703 -9.93 1 98.69 136 ARG B CA 1
ATOM 2442 C C . ARG B 1 136 ? 6.262 -23.641 -8.883 1 98.69 136 ARG B C 1
ATOM 2444 O O . ARG B 1 136 ? 6.703 -22.547 -8.516 1 98.69 136 ARG B O 1
ATOM 2451 N N . VAL B 1 137 ? 6.703 -24.781 -8.43 1 98.69 137 VAL B N 1
ATOM 2452 C CA . VAL B 1 137 ? 7.797 -24.906 -7.469 1 98.69 137 VAL B CA 1
ATOM 2453 C C . VAL B 1 137 ? 8.773 -25.984 -7.934 1 98.69 137 VAL B C 1
ATOM 2455 O O . VAL B 1 137 ? 8.453 -26.781 -8.828 1 98.69 137 VAL B O 1
ATOM 2458 N N . SER B 1 138 ? 9.969 -25.969 -7.371 1 98.31 138 SER B N 1
ATOM 2459 C CA . SER B 1 138 ? 10.891 -27.062 -7.625 1 98.31 138 SER B CA 1
ATOM 2460 C C . SER B 1 138 ? 10.422 -28.344 -6.945 1 98.31 138 SER B C 1
ATOM 2462 O O . SER B 1 138 ? 9.562 -28.312 -6.066 1 98.31 138 SER B O 1
ATOM 2464 N N . SER B 1 139 ? 11.062 -29.484 -7.273 1 96.75 139 SER B N 1
ATOM 2465 C CA . SER B 1 139 ? 10.672 -30.797 -6.746 1 96.75 139 SER B CA 1
ATOM 2466 C C . SER B 1 139 ? 10.938 -30.875 -5.246 1 96.75 139 SER B C 1
ATOM 2468 O O . SER B 1 139 ? 10.336 -31.703 -4.555 1 96.75 139 SER B O 1
ATOM 2470 N N . LYS B 1 140 ? 11.773 -30.031 -4.773 1 97.56 140 LYS B N 1
ATOM 2471 C CA . LYS B 1 140 ? 12.18 -30.094 -3.373 1 97.56 140 LYS B CA 1
ATOM 2472 C C . LYS B 1 140 ? 11.312 -29.172 -2.51 1 97.56 140 LYS B C 1
ATOM 2474 O O . LYS B 1 140 ? 11.461 -29.141 -1.287 1 97.56 140 LYS B O 1
ATOM 2479 N N . THR B 1 141 ? 10.445 -28.438 -3.223 1 98.12 141 THR B N 1
ATOM 2480 C CA . THR B 1 141 ? 9.641 -27.453 -2.506 1 98.12 141 THR B CA 1
ATOM 2481 C C . THR B 1 141 ? 8.172 -27.891 -2.459 1 98.12 141 THR B C 1
ATOM 2483 O O . THR B 1 141 ? 7.602 -28.266 -3.484 1 98.12 141 THR B O 1
ATOM 2486 N N . ASP B 1 142 ? 7.586 -27.797 -1.248 1 98.12 142 ASP B N 1
ATOM 2487 C CA . ASP B 1 142 ? 6.172 -28.125 -1.062 1 98.12 142 ASP B CA 1
ATOM 2488 C C . ASP B 1 142 ? 5.285 -26.938 -1.429 1 98.12 142 ASP B C 1
ATOM 2490 O O . ASP B 1 142 ? 5.273 -25.922 -0.729 1 98.12 142 ASP B O 1
ATOM 2494 N N . SER B 1 143 ? 4.469 -27.078 -2.408 1 97.94 143 SER B N 1
ATOM 2495 C CA . SER B 1 143 ? 3.641 -26.016 -2.949 1 97.94 143 SER B CA 1
ATOM 2496 C C . SER B 1 143 ? 2.535 -25.625 -1.974 1 97.94 143 SER B C 1
ATOM 2498 O O . SER B 1 143 ? 1.91 -24.562 -2.125 1 97.94 143 SER B O 1
ATOM 2500 N N . SER B 1 144 ? 2.314 -26.391 -0.993 1 96.44 144 SER B N 1
ATOM 2501 C CA . SER B 1 144 ? 1.227 -26.141 -0.054 1 96.44 144 SER B CA 1
ATOM 2502 C C . SER B 1 144 ? 1.721 -25.375 1.173 1 96.44 144 SER B C 1
ATOM 2504 O O . SER B 1 144 ? 0.926 -24.984 2.033 1 96.44 144 SER B O 1
ATOM 2506 N N . THR B 1 145 ? 3.021 -25.188 1.21 1 95.75 145 THR B N 1
ATOM 2507 C CA . THR B 1 145 ? 3.572 -24.422 2.324 1 95.75 145 THR B CA 1
ATOM 2508 C C . THR B 1 145 ? 2.939 -23.047 2.396 1 95.75 145 THR B C 1
ATOM 2510 O O . THR B 1 145 ? 2.822 -22.359 1.382 1 95.75 145 THR B O 1
ATOM 2513 N N . PRO B 1 146 ? 2.52 -22.625 3.596 1 95.19 146 PRO B N 1
ATOM 2514 C CA . PRO B 1 146 ? 1.802 -21.344 3.734 1 95.19 146 PRO B CA 1
ATOM 2515 C C . PRO B 1 146 ? 2.566 -20.172 3.137 1 95.19 146 PRO B C 1
ATOM 2517 O O . PRO B 1 146 ? 1.971 -19.312 2.477 1 95.19 146 PRO B O 1
ATOM 2520 N N . SER B 1 147 ? 3.861 -20.094 3.301 1 95.44 147 SER B N 1
ATOM 2521 C CA . SER B 1 147 ? 4.637 -18.969 2.777 1 95.44 147 SER B CA 1
ATOM 2522 C C . SER B 1 147 ? 4.625 -18.953 1.252 1 95.44 147 SER B C 1
ATOM 2524 O O . SER B 1 147 ? 4.609 -17.891 0.637 1 95.44 147 SER B O 1
ATOM 2526 N N . VAL B 1 148 ? 4.641 -20.125 0.66 1 97.44 148 VAL B N 1
ATOM 2527 C CA . VAL B 1 148 ? 4.613 -20.234 -0.794 1 97.44 148 VAL B CA 1
ATOM 2528 C C . VAL B 1 148 ? 3.256 -19.781 -1.325 1 97.44 148 VAL B C 1
ATOM 2530 O O . VAL B 1 148 ? 3.188 -18.969 -2.25 1 97.44 148 VAL B O 1
ATOM 2533 N N . VAL B 1 149 ? 2.209 -20.266 -0.64 1 97.44 149 VAL B N 1
ATOM 2534 C CA . VAL B 1 149 ? 0.847 -19.969 -1.068 1 97.44 149 VAL B CA 1
ATOM 2535 C C . VAL B 1 149 ? 0.562 -18.469 -0.876 1 97.44 149 VAL B C 1
ATOM 2537 O O . VAL B 1 149 ? 0.018 -17.812 -1.768 1 97.44 149 VAL B O 1
ATOM 2540 N N . CYS B 1 150 ? 0.977 -17.922 0.259 1 96.94 150 CYS B N 1
ATOM 2541 C CA . CYS B 1 150 ? 0.736 -16.516 0.566 1 96.94 150 CYS B CA 1
ATOM 2542 C C . CYS B 1 150 ? 1.479 -15.617 -0.408 1 96.94 150 CYS B C 1
ATOM 2544 O O . CYS B 1 150 ? 0.924 -14.625 -0.889 1 96.94 150 CYS B O 1
ATOM 2546 N N . GLY B 1 151 ? 2.707 -15.969 -0.698 1 97.25 151 GLY B N 1
ATOM 2547 C CA . GLY B 1 151 ? 3.48 -15.195 -1.659 1 97.25 151 GLY B CA 1
ATOM 2548 C C . GLY B 1 151 ? 2.832 -15.133 -3.029 1 97.25 151 GLY B C 1
ATOM 2549 O O . GLY B 1 151 ? 2.775 -14.062 -3.645 1 97.25 151 GLY B O 1
ATOM 2550 N N . ALA B 1 152 ? 2.34 -16.25 -3.441 1 98.25 152 ALA B N 1
ATOM 2551 C CA . ALA B 1 152 ? 1.668 -16.297 -4.738 1 98.25 152 ALA B CA 1
ATOM 2552 C C . ALA B 1 152 ? 0.349 -15.531 -4.703 1 98.25 152 ALA B C 1
ATOM 2554 O O . ALA B 1 152 ? 0.003 -14.836 -5.66 1 98.25 152 ALA B O 1
ATOM 2555 N N . PHE B 1 153 ? -0.385 -15.68 -3.574 1 97.94 153 PHE B N 1
ATOM 2556 C CA . PHE B 1 153 ? -1.645 -14.969 -3.379 1 97.94 153 PHE B CA 1
ATOM 2557 C C . PHE B 1 153 ? -1.441 -13.461 -3.492 1 97.94 153 PHE B C 1
ATOM 2559 O O . PHE B 1 153 ? -2.156 -12.789 -4.234 1 97.94 153 PHE B O 1
ATOM 2566 N N . ARG B 1 154 ? -0.493 -12.938 -2.824 1 98.25 154 ARG B N 1
ATOM 2567 C CA . ARG B 1 154 ? -0.16 -11.516 -2.885 1 98.25 154 ARG B CA 1
ATOM 2568 C C . ARG B 1 154 ? 0.243 -11.109 -4.297 1 98.25 154 ARG B C 1
ATOM 2570 O O . ARG B 1 154 ? -0.243 -10.102 -4.82 1 98.25 154 ARG B O 1
ATOM 2577 N N . ALA B 1 155 ? 1.008 -11.945 -4.895 1 98.75 155 ALA B N 1
ATOM 2578 C CA . ALA B 1 155 ? 1.548 -11.641 -6.215 1 98.75 155 ALA B CA 1
ATOM 2579 C C . ALA B 1 155 ? 0.432 -11.531 -7.25 1 98.75 155 ALA B C 1
ATOM 2581 O O . ALA B 1 155 ? 0.548 -10.773 -8.219 1 98.75 155 ALA B O 1
ATOM 2582 N N . ILE B 1 156 ? -0.65 -12.234 -7.074 1 98.75 156 ILE B N 1
ATOM 2583 C CA . ILE B 1 156 ? -1.779 -12.18 -7.996 1 98.75 156 ILE B CA 1
ATOM 2584 C C . ILE B 1 156 ? -2.324 -10.758 -8.055 1 98.75 156 ILE B C 1
ATOM 2586 O O . ILE B 1 156 ? -2.578 -10.227 -9.141 1 98.75 156 ILE B O 1
ATOM 2590 N N . PHE B 1 157 ? -2.418 -10.141 -6.941 1 98.56 157 PHE B N 1
ATOM 2591 C CA . PHE B 1 157 ? -3.037 -8.82 -6.922 1 98.56 157 PHE B CA 1
ATOM 2592 C C . PHE B 1 157 ? -2.064 -7.758 -7.422 1 98.56 157 PHE B C 1
ATOM 2594 O O . PHE B 1 157 ? -2.477 -6.773 -8.039 1 98.56 157 PHE B O 1
ATOM 2601 N N . ALA B 1 158 ? -0.788 -7.996 -7.211 1 98.94 158 ALA B N 1
ATOM 2602 C CA . ALA B 1 158 ? 0.202 -7.156 -7.883 1 98.94 158 ALA B CA 1
ATOM 2603 C C . ALA B 1 158 ? 0.109 -7.297 -9.398 1 98.94 158 ALA B C 1
ATOM 2605 O O . ALA B 1 158 ? 0.157 -6.305 -10.125 1 98.94 158 ALA B O 1
ATOM 2606 N N . ALA B 1 159 ? -0.035 -8.516 -9.852 1 98.94 159 ALA B N 1
ATOM 2607 C CA . ALA B 1 159 ? -0.155 -8.781 -11.281 1 98.94 159 ALA B CA 1
ATOM 2608 C C . ALA B 1 159 ? -1.381 -8.094 -11.867 1 98.94 159 ALA B C 1
ATOM 2610 O O . ALA B 1 159 ? -1.331 -7.566 -12.984 1 98.94 159 ALA B O 1
ATOM 2611 N N . ILE B 1 160 ? -2.455 -8.094 -11.102 1 98.94 160 ILE B N 1
ATOM 2612 C CA . ILE B 1 160 ? -3.668 -7.418 -11.555 1 98.94 160 ILE B CA 1
ATOM 2613 C C . ILE B 1 160 ? -3.41 -5.918 -11.672 1 98.94 160 ILE B C 1
ATOM 2615 O O . ILE B 1 160 ? -3.805 -5.289 -12.656 1 98.94 160 ILE B O 1
ATOM 2619 N N . ALA B 1 161 ? -2.787 -5.352 -10.68 1 98.94 161 ALA B N 1
ATOM 2620 C CA . ALA B 1 161 ? -2.455 -3.928 -10.734 1 98.94 161 ALA B CA 1
ATOM 2621 C C . ALA B 1 161 ? -1.602 -3.611 -11.961 1 98.94 161 ALA B C 1
ATOM 2623 O O . ALA B 1 161 ? -1.852 -2.627 -12.664 1 98.94 161 ALA B O 1
ATOM 2624 N N . MET B 1 162 ? -0.62 -4.449 -12.227 1 98.81 162 MET B N 1
ATOM 2625 C CA . MET B 1 162 ? 0.29 -4.238 -13.352 1 98.81 162 MET B CA 1
ATOM 2626 C C . MET B 1 162 ? -0.432 -4.434 -14.68 1 98.81 162 MET B C 1
ATOM 2628 O O . MET B 1 162 ? -0.142 -3.74 -15.656 1 98.81 162 MET B O 1
ATOM 2632 N N . ASP B 1 163 ? -1.362 -5.352 -14.727 1 98.81 163 ASP B N 1
ATOM 2633 C CA . ASP B 1 163 ? -2.098 -5.672 -15.945 1 98.81 163 ASP B CA 1
ATOM 2634 C C . ASP B 1 163 ? -3.107 -4.574 -16.281 1 98.81 163 ASP B C 1
ATOM 2636 O O . ASP B 1 163 ? -3.17 -4.113 -17.422 1 98.81 163 ASP B O 1
ATOM 2640 N N . SER B 1 164 ? -3.879 -4.133 -15.25 1 98.62 164 SER B N 1
ATOM 2641 C CA . SER B 1 164 ? -4.934 -3.143 -15.453 1 98.62 164 SER B CA 1
ATOM 2642 C C . SER B 1 164 ? -4.367 -1.728 -15.469 1 98.62 164 SER B C 1
ATOM 2644 O O . SER B 1 164 ? -5.031 -0.792 -15.914 1 98.62 164 SER B O 1
ATOM 2646 N N . GLY B 1 165 ? -3.209 -1.57 -14.859 1 98.06 165 GLY B N 1
ATOM 2647 C CA . GLY B 1 165 ? -2.609 -0.256 -14.695 1 98.06 165 GLY B CA 1
ATOM 2648 C C . GLY B 1 165 ? -3.188 0.521 -13.531 1 98.06 165 GLY B C 1
ATOM 2649 O O . GLY B 1 165 ? -2.949 1.724 -13.398 1 98.06 165 GLY B O 1
ATOM 2650 N N . LYS B 1 166 ? -3.924 -0.239 -12.68 1 98.56 166 LYS B N 1
ATOM 2651 C CA . LYS B 1 166 ? -4.625 0.439 -11.594 1 98.56 166 LYS B CA 1
ATOM 2652 C C . LYS B 1 166 ? -4.52 -0.352 -10.297 1 98.56 166 LYS B C 1
ATOM 2654 O O . LYS B 1 166 ? -5.059 -1.455 -10.188 1 98.56 166 LYS B O 1
ATOM 2659 N N . VAL B 1 167 ? -3.939 0.304 -9.328 1 98.75 167 VAL B N 1
ATOM 2660 C CA . VAL B 1 167 ? -3.881 -0.276 -7.988 1 98.75 167 VAL B CA 1
ATOM 2661 C C . VAL B 1 167 ? -5.293 -0.41 -7.422 1 98.75 167 VAL B C 1
ATOM 2663 O O . VAL B 1 167 ? -5.602 -1.384 -6.73 1 98.75 167 VAL B O 1
ATOM 2666 N N . ASP B 1 168 ? -6.141 0.521 -7.73 1 98.81 168 ASP B N 1
ATOM 2667 C CA . ASP B 1 168 ? -7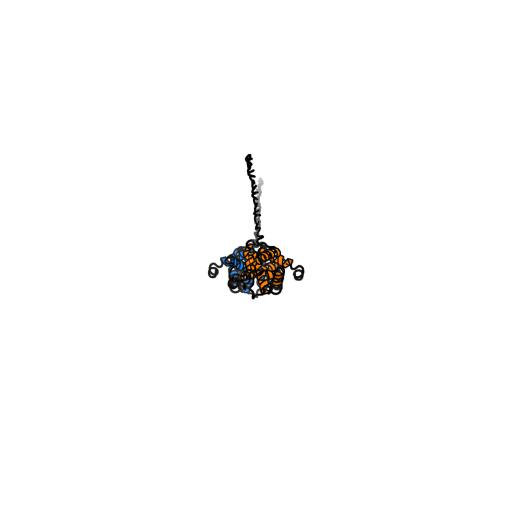.52 0.525 -7.246 1 98.81 168 ASP B CA 1
ATOM 2668 C C . ASP B 1 168 ? -8.281 -0.706 -7.734 1 98.81 168 ASP B C 1
ATOM 2670 O O . ASP B 1 168 ? -9.078 -1.284 -6.992 1 98.81 168 ASP B O 1
ATOM 2674 N N . GLU B 1 169 ? -8.047 -1.087 -8.938 1 98.69 169 GLU B N 1
ATOM 2675 C CA . GLU B 1 169 ? -8.703 -2.277 -9.477 1 98.69 169 GLU B CA 1
ATOM 2676 C C . GLU B 1 169 ? -8.227 -3.539 -8.758 1 98.69 169 GLU B C 1
ATOM 2678 O O . GLU B 1 169 ? -9.031 -4.402 -8.414 1 98.69 169 GLU B O 1
ATOM 2683 N N . ALA B 1 170 ? -6.969 -3.643 -8.547 1 98.81 170 ALA B N 1
ATOM 2684 C CA . ALA B 1 170 ? -6.414 -4.785 -7.824 1 98.81 170 ALA B CA 1
ATOM 2685 C C . ALA B 1 170 ? -7.012 -4.887 -6.422 1 98.81 170 ALA B C 1
ATOM 2687 O O . ALA B 1 170 ? -7.371 -5.977 -5.973 1 98.81 170 ALA B O 1
ATOM 2688 N N . GLY B 1 171 ? -7.113 -3.709 -5.746 1 98.31 171 GLY B N 1
ATOM 2689 C CA . GLY B 1 171 ? -7.715 -3.693 -4.422 1 98.31 171 GLY B CA 1
ATOM 2690 C C . GLY B 1 171 ? -9.156 -4.152 -4.418 1 98.31 171 GLY B C 1
ATOM 2691 O O . GLY B 1 171 ? -9.578 -4.902 -3.531 1 98.31 171 GLY B O 1
ATOM 2692 N N . LYS B 1 172 ? -9.891 -3.705 -5.379 1 97.88 172 LYS B N 1
ATOM 2693 C CA . LYS B 1 172 ? -11.289 -4.102 -5.5 1 97.88 172 LYS B CA 1
ATOM 2694 C C . LYS B 1 172 ? -11.422 -5.613 -5.684 1 97.88 172 LYS B C 1
ATOM 2696 O O . LYS B 1 172 ? -12.266 -6.25 -5.055 1 97.88 172 LYS B O 1
ATOM 2701 N N . VAL B 1 173 ? -10.633 -6.164 -6.551 1 98.12 173 VAL B N 1
ATOM 2702 C CA . VAL B 1 173 ? -10.672 -7.598 -6.801 1 98.12 173 VAL B CA 1
ATOM 2703 C C . VAL B 1 173 ? -10.305 -8.359 -5.527 1 98.12 173 VAL B C 1
ATOM 2705 O O . VAL B 1 173 ? -10.945 -9.352 -5.18 1 98.12 173 VAL B O 1
ATOM 2708 N N . PHE B 1 174 ? -9.297 -7.883 -4.789 1 97.69 174 PHE B N 1
ATOM 2709 C CA . PHE B 1 174 ? -8.898 -8.531 -3.547 1 97.69 174 PHE B CA 1
ATOM 2710 C C . PHE B 1 174 ? -10.055 -8.562 -2.553 1 97.69 174 PHE B C 1
ATOM 2712 O O . PHE B 1 174 ? -10.336 -9.602 -1.956 1 97.69 174 PHE B O 1
ATOM 2719 N N . LEU B 1 175 ? -10.656 -7.359 -2.414 1 96.31 175 LEU B N 1
ATOM 2720 C CA . LEU B 1 175 ? -11.727 -7.277 -1.424 1 96.31 175 LEU B CA 1
ATOM 2721 C C . LEU B 1 175 ? -12.883 -8.195 -1.795 1 96.31 175 LEU B C 1
ATOM 2723 O O . LEU B 1 175 ? -13.539 -8.758 -0.916 1 96.31 175 LEU B O 1
ATOM 2727 N N . LYS B 1 176 ? -13.133 -8.375 -3.02 1 94.94 176 LYS B N 1
ATOM 2728 C CA . LYS B 1 176 ? -14.164 -9.312 -3.471 1 94.94 176 LYS B CA 1
ATOM 2729 C C . LYS B 1 176 ? -13.789 -10.75 -3.139 1 94.94 176 LYS B C 1
ATOM 2731 O O . LYS B 1 176 ? -14.617 -11.523 -2.654 1 94.94 176 LYS B O 1
ATOM 2736 N N . VAL B 1 177 ? -12.562 -11.07 -3.41 1 94.25 177 VAL B N 1
ATOM 2737 C CA . VAL B 1 177 ? -12.07 -12.422 -3.174 1 94.25 177 VAL B CA 1
ATOM 2738 C C . VAL B 1 177 ? -12.055 -12.711 -1.675 1 94.25 177 VAL B C 1
ATOM 2740 O O . VAL B 1 177 ? -12.484 -13.773 -1.237 1 94.25 177 VAL B O 1
ATOM 2743 N N . HIS B 1 178 ? -11.539 -11.727 -0.916 1 90.44 178 HIS B N 1
ATOM 2744 C CA . HIS B 1 178 ? -11.422 -11.883 0.53 1 90.44 178 HIS B CA 1
ATOM 2745 C C . HIS B 1 178 ? -12.797 -11.891 1.197 1 90.44 178 HIS B C 1
ATOM 2747 O O . HIS B 1 178 ? -13.023 -12.648 2.145 1 90.44 178 HIS B O 1
ATOM 2753 N N . GLY B 1 179 ? -13.648 -10.914 0.878 1 74.88 179 GLY B N 1
ATOM 2754 C CA . GLY B 1 179 ? -15 -10.828 1.422 1 74.88 179 GLY B CA 1
ATOM 2755 C C . GLY B 1 179 ? -15.875 -12 1.018 1 74.88 179 GLY B C 1
ATOM 2756 O O . GLY B 1 179 ? -16.859 -12.312 1.702 1 74.88 179 GLY B O 1
ATOM 2757 N N . GLY B 1 180 ? -15.828 -12.328 -0.166 1 57.91 180 GLY B N 1
ATOM 2758 C CA . GLY B 1 180 ? -16.594 -13.461 -0.641 1 57.91 180 GLY B CA 1
ATOM 2759 C C . GLY B 1 180 ? -16.312 -14.742 0.118 1 57.91 180 GLY B C 1
ATOM 2760 O O . GLY B 1 180 ? -17.141 -15.656 0.146 1 57.91 180 GLY B O 1
ATOM 2761 N N . GLY B 1 181 ? -15.062 -14.836 0.604 1 48.75 181 GLY B N 1
ATOM 2762 C CA . GLY B 1 181 ? -14.773 -15.977 1.457 1 48.75 181 GLY B C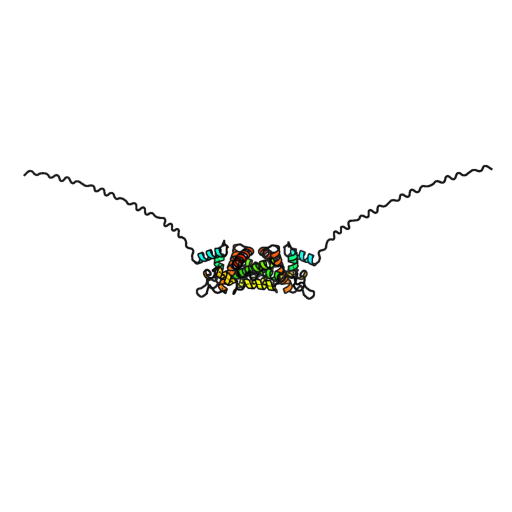A 1
ATOM 2763 C C . GLY B 1 181 ? -15.375 -15.852 2.844 1 48.75 181 GLY B C 1
ATOM 2764 O O . GLY B 1 181 ? -15.391 -16.812 3.611 1 48.75 181 GLY B O 1
ATOM 2765 N N . GLY B 1 182 ? -15.305 -14.523 3.41 1 44.28 182 GLY B N 1
ATOM 2766 C CA . GLY B 1 182 ? -15.852 -14.227 4.727 1 44.28 182 GLY B CA 1
ATOM 2767 C C . GLY B 1 182 ? -17.344 -14.422 4.812 1 44.28 182 GLY B C 1
ATOM 2768 O O . GLY B 1 182 ? -18 -13.867 5.699 1 44.28 182 GLY B O 1
ATOM 2769 N N . GLY B 1 183 ? -18.094 -14.992 4.238 1 36.59 183 GLY B N 1
ATOM 2770 C CA . GLY B 1 183 ? -19.297 -15.297 5.012 1 36.59 183 GLY B CA 1
ATOM 2771 C C . GLY B 1 183 ? -19.016 -15.445 6.496 1 36.59 183 GLY B C 1
ATOM 2772 O O . GLY B 1 183 ? -19.688 -14.82 7.32 1 36.59 183 GLY B O 1
ATOM 2773 N N . ASP B 1 184 ? -18.328 -16.484 7.145 1 35.03 184 ASP B N 1
ATOM 2774 C CA . ASP B 1 184 ? -18.172 -16.734 8.57 1 35.03 184 ASP B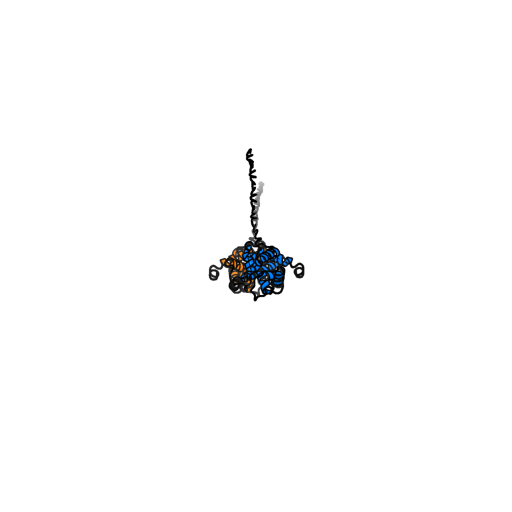 CA 1
ATOM 2775 C C . ASP B 1 184 ? -17.094 -15.828 9.18 1 35.03 184 ASP B C 1
ATOM 2777 O O . ASP B 1 184 ? -17.094 -15.586 10.383 1 35.03 184 ASP B O 1
ATOM 2781 N N . VAL B 1 185 ? -15.945 -15.398 8.703 1 33.69 185 VAL B N 1
ATOM 2782 C CA . VAL B 1 185 ? -14.82 -14.852 9.453 1 33.69 185 VAL B CA 1
ATOM 2783 C C . VAL B 1 185 ? -14.938 -13.328 9.523 1 33.69 185 VAL B C 1
ATOM 2785 O O . VAL B 1 185 ? -14.625 -12.727 10.555 1 33.69 185 VAL B O 1
ATOM 2788 N N . GLY B 1 186 ? -15.109 -12.57 8.523 1 33.5 186 GLY B N 1
ATOM 2789 C CA . GLY B 1 186 ? -15.078 -11.117 8.469 1 33.5 186 GLY B CA 1
ATOM 2790 C C . GLY B 1 186 ? -16.328 -10.469 9.023 1 33.5 186 GLY B C 1
ATOM 2791 O O . GLY B 1 186 ? -16.391 -9.25 9.18 1 33.5 186 GLY B O 1
ATOM 2792 N N . ARG B 1 187 ? -17.531 -11.086 8.914 1 33.19 187 ARG B N 1
ATOM 2793 C CA . ARG B 1 187 ? -18.656 -10.594 9.688 1 33.19 187 ARG B CA 1
ATOM 2794 C C . ARG B 1 187 ? -18.375 -10.672 11.188 1 33.19 187 ARG B C 1
ATOM 2796 O O . ARG B 1 187 ? -19.172 -10.188 12 1 33.19 187 ARG B O 1
ATOM 2803 N N . ALA B 1 188 ? -17.656 -11.586 11.578 1 32.69 188 ALA B N 1
ATOM 2804 C CA . ALA B 1 188 ? -17.375 -11.656 13.008 1 32.69 188 ALA B CA 1
ATOM 2805 C C . ALA B 1 188 ? -16.438 -10.539 13.438 1 32.69 188 ALA B C 1
ATOM 2807 O O . ALA B 1 188 ? -16.328 -10.227 14.625 1 32.69 188 ALA B O 1
ATOM 2808 N N . ALA B 1 189 ? -15.344 -10.156 12.594 1 34.5 189 ALA B N 1
ATOM 2809 C CA . ALA B 1 189 ? -14.461 -9.094 13.078 1 34.5 189 ALA B CA 1
ATOM 2810 C C . ALA B 1 189 ? -14.906 -7.73 12.562 1 34.5 189 ALA B C 1
ATOM 2812 O O . ALA B 1 189 ? -14.258 -6.715 12.836 1 34.5 189 ALA B O 1
ATOM 2813 N N . LEU B 1 190 ? -15.602 -7.551 11.516 1 28.14 190 LEU B N 1
ATOM 2814 C CA . LEU B 1 190 ? -16.047 -6.219 11.133 1 28.14 190 LEU B CA 1
ATOM 2815 C C . LEU B 1 190 ? -17.297 -5.816 11.906 1 28.14 190 LEU B C 1
ATOM 2817 O O . LEU B 1 190 ? -18.219 -6.629 12.086 1 28.14 190 LEU B O 1
#

Foldseek 3Di:
DPPPPPPPPPPPPPPPPPPPPPPCPVPVVVPPCPVPVPDDPLRVLLVLLCVLLVHDFPDSVLLVQLLEDVQQDVSHLQVLLVVLLVLQLVLQLVVVCVVPVPDDPVVSVVRSCQCLPQVHHQLVLLVVSVSLVNRDHDPVDRSSPSVNSSSSSSSNLSSVCVRVVHSVVSSVSVCCSRVVVPPPPVVVVD/DDPPPPPPPPPPPPPPPPPPPPPPPVCVVVPVCPVCVPDDPLRVLLVLLCVLLVHDFPDSVLLVQLLEDVQQHVSHLQVLLVVLLVLQLVLQLVVVCVVPVPDDPVLSVVRSCQCLPQPHHQLVLLVVSVSLVNRDHDPVDRSSPSVNSSSSSSSNLSSVCVRVVHSVVSSVSVCCSRVVVPPPPVVVVD

InterPro domains:
  IPR000999 Ribonuclease III domain [PF14622] (62-174)
  IPR000999 Ribonuclease III domain [PS50142] (46-165)
  IPR000999 Ribonuclease III domain [SM00535] (61-190)
  IPR036389 Ribonuclease III, endonuclease domain superfamily [G3DSA:1.10.1520.10] (44-179)
  IPR036389 Ribonuclease III, endonuclease domain superfamily [SSF69065] (46-176)

Organism: NCBI:txid586396

Nearest PDB structures (foldseek):
  9h4a-assembly1_B  TM=9.923E-01  e=1.411E-14  Arabidopsis thaliana
  7r97-assembly1_B  TM=9.179E-01  e=2.032E-07  Escherichia coli K-12
  3o2r-assembly2_D  TM=9.441E-01  e=7.580E-07  Campylobacter jejuni subsp. jejuni NCTC 11168 = ATCC 700819
  3n3w-assembly1_B  TM=9.181E-01  e=5.131E-07  Campylobacter jejuni subsp. jejuni NCTC 11168 = ATCC 700819
  3rv0-assembly1_A  TM=8.410E-01  e=1.127E-02  Vanderwaltozyma polyspora DSM 70294

pLDDT: mean 81.08, std 25.98, range [27.41, 98.94]

Sequence (380 aa):
MASRCFFFIALFITLVVFSSSQQVTAAHEPFDRRIQLSLSPFASGLEALQNQIGYSFQKVGLLRLAMTHSSYSLENNNALSILGANVIDTAVAVQSLRGDIDISSKTLSDRIAKVSNVDNSCAVDGKRLGIHKVIRVSSKTDSSTPSVVCGAFRAIFAAIAMDSGKVDEAGKVFLKVHGGGGGDVGRAALMASRCFFFIALFITLVVFSSSQQVTAAHEPFDRRIQLSLSPFASGLEALQNQIGYSFQKVGLLRLAMTHSSYSLENNNALSILGANVIDTAVAVQSLRGDIDISSKTLSDRIAKVSNVDNSCAVDGKRLGIHKVIRVSSKTDSSTPSVVCGAFRAIFAAIAMDSGKVDEAGKVFLKVHGGGGGDVGRAAL

Radius of gyration: 42.88 Å; Cα contacts (8 Å, |Δi|>4): 484; chains: 2; bounding box: 66×219×120 Å